Protein 4PQ1 (pdb70)

B-factor: mean 34.04, std 9.74, range [14.99, 85.53]

Structure (mmCIF, N/CA/C/O backbone):
data_4PQ1
#
_entry.id   4PQ1
#
_cell.length_a   78.103
_cell.length_b   36.162
_cell.length_c   62.522
_cell.angle_alpha   90.00
_cell.angle_beta   67.89
_cell.angle_gamma   90.00
#
_symmetry.space_group_name_H-M   'P 1 21 1'
#
loop_
_entity.id
_entity.type
_entity.pdbx_description
1 polymer 'Putative electron transport related protein'
2 water water
#
loop_
_atom_site.group_PDB
_atom_site.id
_atom_site.type_symbol
_atom_site.label_atom_id
_atom_site.label_alt_id
_atom_site.label_comp_id
_atom_site.label_asym_id
_atom_site.label_entity_id
_atom_site.label_seq_id
_atom_site.pdbx_PDB_ins_code
_atom_site.Cartn_x
_atom_site.Cartn_y
_atom_site.Cartn_z
_atom_site.occupancy
_atom_site.B_iso_or_equiv
_atom_site.auth_seq_id
_atom_site.auth_comp_id
_atom_site.auth_asym_id
_atom_site.auth_atom_id
_atom_site.pdbx_PDB_model_num
ATOM 1 N N . GLY A 1 1 ? 28.724 15.272 23.509 1.00 47.11 29 GLY A N 1
ATOM 2 C CA . GLY A 1 1 ? 28.324 14.034 22.864 1.00 47.61 29 GLY A CA 1
ATOM 3 C C . GLY A 1 1 ? 29.469 13.127 22.425 1.00 39.75 29 GLY A C 1
ATOM 4 O O . GLY A 1 1 ? 29.238 11.964 22.092 1.00 39.51 29 GLY A O 1
ATOM 5 N N . THR A 1 2 ? 30.697 13.643 22.404 1.00 46.79 30 THR A N 1
ATOM 6 C CA . THR A 1 2 ? 31.842 12.807 22.055 1.00 34.22 30 THR A CA 1
ATOM 7 C C . THR A 1 2 ? 32.381 12.084 23.291 1.00 35.02 30 THR A C 1
ATOM 8 O O . THR A 1 2 ? 32.155 12.502 24.426 1.00 34.55 30 THR A O 1
ATOM 12 N N . PHE A 1 3 ? 33.113 11.003 23.045 1.00 36.39 31 PHE A N 1
ATOM 13 C CA . PHE A 1 3 ? 33.789 10.233 24.090 1.00 32.53 31 PHE A CA 1
ATOM 14 C C . PHE A 1 3 ? 34.634 11.077 25.035 1.00 30.67 31 PHE A C 1
ATOM 15 O O . PHE A 1 3 ? 35.371 11.965 24.604 1.00 36.27 31 PHE A O 1
ATOM 23 N N . GLN A 1 4 ? 34.517 10.783 26.325 1.00 27.18 32 GLN A N 1
ATOM 24 C CA . GLN A 1 4 ? 35.358 11.385 27.347 1.00 25.63 32 GLN A CA 1
ATOM 25 C C . GLN A 1 4 ? 35.892 10.239 28.180 1.00 37.64 32 GLN A C 1
ATOM 26 O O . GLN A 1 4 ? 35.121 9.417 28.681 1.00 23.37 32 GLN A O 1
ATOM 32 N N . PHE A 1 5 ? 37.218 10.163 28.289 1.00 33.64 33 PHE A N 1
ATOM 33 C CA . PHE A 1 5 ? 37.859 9.120 29.069 1.00 34.44 33 PHE A CA 1
ATOM 34 C C . PHE A 1 5 ? 37.893 9.545 30.528 1.00 31.51 33 PHE A C 1
ATOM 35 O O . PHE A 1 5 ? 38.555 10.507 30.885 1.00 37.71 33 PHE A O 1
ATOM 43 N N . HIS A 1 6 ? 37.145 8.846 31.364 1.00 43.45 34 HIS A N 1
ATOM 44 C CA . HIS A 1 6 ? 37.084 9.194 32.774 1.00 46.34 34 HIS A CA 1
ATOM 45 C C . HIS A 1 6 ? 38.040 8.315 33.538 1.00 44.93 34 HIS A C 1
ATOM 46 O O . HIS A 1 6 ? 38.460 7.271 33.033 1.00 51.27 34 HIS A O 1
ATOM 53 N N . SER A 1 7 ? 38.366 8.750 34.753 1.00 51.00 35 SER A N 1
ATOM 54 C CA . SER A 1 7 ? 39.290 8.053 35.644 1.00 47.35 35 SER A CA 1
ATOM 55 C C . SER A 1 7 ? 39.189 6.537 35.544 1.00 43.27 35 SER A C 1
ATOM 56 O O . SER A 1 7 ? 38.118 5.965 35.729 1.00 55.69 35 SER A O 1
ATOM 59 N N . PRO A 1 8 ? 40.304 5.885 35.197 1.00 47.81 36 PRO A N 1
ATOM 60 C CA . PRO A 1 8 ? 40.386 4.422 35.231 1.00 37.63 36 PRO A CA 1
ATOM 61 C C . PRO A 1 8 ? 40.392 3.898 36.670 1.00 46.15 36 PRO A C 1
ATOM 62 O O . PRO A 1 8 ? 40.078 2.726 36.897 1.00 50.87 36 PRO A O 1
ATOM 66 N N . GLY A 1 9 ? 40.739 4.757 37.627 1.00 37.70 37 GLY A N 1
ATOM 67 C CA . GLY A 1 9 ? 40.691 4.394 39.036 1.00 42.12 37 GLY A CA 1
ATOM 68 C C . GLY A 1 9 ? 41.628 3.260 39.434 1.00 50.48 37 GLY A C 1
ATOM 69 O O . GLY A 1 9 ? 41.221 2.327 40.140 1.00 46.64 37 GLY A O 1
ATOM 70 N N . GLY A 1 10 ? 42.880 3.339 38.978 1.00 40.12 38 GLY A N 1
ATOM 71 C CA . GLY A 1 10 ? 43.896 2.344 39.295 1.00 44.54 38 GLY A CA 1
ATOM 72 C C . GLY A 1 10 ? 43.997 1.172 38.329 1.00 42.48 38 GLY A C 1
ATOM 73 O O . GLY A 1 10 ? 44.938 0.383 38.391 1.00 41.47 38 GLY A O 1
ATOM 74 N N . LYS A 1 11 ? 43.024 1.058 37.434 1.00 35.52 39 LYS A N 1
ATOM 75 C CA . LYS A 1 11 ? 42.929 -0.083 36.537 1.00 33.29 39 LYS A CA 1
ATOM 76 C C . LYS A 1 11 ? 43.699 0.181 35.262 1.00 25.44 39 LYS A C 1
ATOM 77 O O . LYS A 1 11 ? 43.860 1.331 34.872 1.00 26.66 39 LYS A O 1
ATOM 83 N N . THR A 1 12 ? 44.151 -0.890 34.609 1.00 23.09 40 THR A N 1
ATOM 84 C CA . THR A 1 12 ? 44.918 -0.798 33.362 1.00 21.29 40 THR A CA 1
ATOM 85 C C . THR A 1 12 ? 44.057 -1.051 32.124 1.00 26.11 40 THR A C 1
ATOM 86 O O . THR A 1 12 ? 44.534 -1.006 30.988 1.00 23.57 40 THR A O 1
ATOM 90 N N . GLU A 1 13 ? 42.779 -1.329 32.336 1.00 22.70 41 GLU A N 1
ATOM 91 C CA . GLU A 1 13 ? 41.877 -1.509 31.213 1.00 26.18 41 GLU A CA 1
ATOM 92 C C . GLU A 1 13 ? 40.462 -1.143 31.648 1.00 23.90 41 GLU A C 1
ATOM 93 O O . GLU A 1 13 ? 40.126 -1.245 32.826 1.00 21.13 41 GLU A O 1
ATOM 99 N N A ILE A 1 14 ? 39.662 -0.701 30.683 0.67 26.14 42 ILE A N 1
ATOM 100 N N B ILE A 1 14 ? 39.638 -0.713 30.701 0.33 25.97 42 ILE A N 1
ATOM 101 C CA A ILE A 1 14 ? 38.270 -0.284 30.900 0.67 24.90 42 ILE A CA 1
ATOM 102 C CA B ILE A 1 14 ? 38.248 -0.378 31.004 0.33 24.88 42 ILE A CA 1
ATOM 103 C C A ILE A 1 14 ? 37.403 -0.774 29.749 0.67 23.66 42 ILE A C 1
ATOM 104 C C B ILE A 1 14 ? 37.353 -0.652 29.798 0.33 23.82 42 ILE A C 1
ATOM 105 O O A ILE A 1 14 ? 37.805 -0.693 28.586 0.67 22.75 42 ILE A O 1
ATOM 106 O O B ILE A 1 14 ? 37.693 -0.322 28.661 0.33 23.18 42 ILE A O 1
ATOM 115 N N . PHE A 1 15 ? 36.207 -1.271 30.066 1.00 28.92 43 PHE A N 1
ATOM 116 C CA . PHE A 1 15 ? 35.290 -1.727 29.033 1.00 22.29 43 PHE A CA 1
ATOM 117 C C . PHE A 1 15 ? 33.991 -0.928 29.064 1.00 29.60 43 PHE A C 1
ATOM 118 O O . PHE A 1 15 ? 33.533 -0.537 30.128 1.00 31.75 43 PHE A O 1
ATOM 126 N N . TYR A 1 16 ? 33.410 -0.666 27.897 1.00 27.90 44 TYR A N 1
ATOM 127 C CA . TYR A 1 16 ? 32.168 0.108 27.835 1.00 33.11 44 TYR A CA 1
ATOM 128 C C . TYR A 1 16 ? 31.025 -0.662 27.185 1.00 25.60 44 TYR A C 1
ATOM 129 O O . TYR A 1 16 ? 31.105 -1.100 26.022 1.00 20.39 44 TYR A O 1
ATOM 138 N N . ASP A 1 17 ? 29.961 -0.827 27.961 1.00 38.51 45 ASP A N 1
ATOM 139 C CA . ASP A 1 17 ? 28.683 -1.315 27.450 1.00 30.30 45 ASP A CA 1
ATOM 140 C C . ASP A 1 17 ? 28.156 -0.365 26.397 1.00 27.20 45 ASP A C 1
ATOM 141 O O . ASP A 1 17 ? 28.411 0.840 26.460 1.00 29.79 45 ASP A O 1
ATOM 146 N N . GLU A 1 18 ? 27.445 -0.906 25.417 1.00 28.87 46 GLU A N 1
ATOM 147 C CA . GLU A 1 18 ? 26.859 -0.081 24.368 1.00 34.33 46 GLU A CA 1
ATOM 148 C C . GLU A 1 18 ? 26.138 1.139 24.949 1.00 29.37 46 GLU A C 1
ATOM 149 O O . GLU A 1 18 ? 26.258 2.249 24.429 1.00 29.11 46 GLU A O 1
ATOM 155 N N . GLY A 1 19 ? 25.413 0.926 26.045 1.00 39.04 47 GLY A N 1
ATOM 156 C CA . GLY A 1 19 ? 24.638 1.980 26.678 1.00 38.04 47 GLY A CA 1
ATOM 157 C C . GLY A 1 19 ? 25.432 3.222 27.043 1.00 40.27 47 GLY A C 1
ATOM 158 O O . GLY A 1 19 ? 24.917 4.338 26.968 1.00 40.01 47 GLY A O 1
ATOM 159 N N . GLU A 1 20 ? 26.697 3.043 27.420 1.00 39.59 48 GLU A N 1
ATOM 160 C CA . GLU A 1 20 ? 27.490 4.163 27.922 1.00 35.10 48 GLU A CA 1
ATOM 161 C C . GLU A 1 20 ? 28.487 4.694 26.910 1.00 34.54 48 GLU A C 1
ATOM 162 O O . GLU A 1 20 ? 29.348 5.505 27.250 1.00 38.58 48 GLU A O 1
ATOM 168 N N . ARG A 1 21 ? 28.366 4.258 25.664 1.00 31.68 49 ARG A N 1
ATOM 169 C CA . ARG A 1 21 ? 29.345 4.625 24.653 1.00 30.49 49 ARG A CA 1
ATOM 170 C C . ARG A 1 21 ? 29.026 5.930 23.953 1.00 36.80 49 ARG A C 1
ATOM 171 O O . ARG A 1 21 ? 27.858 6.262 23.722 1.00 30.45 49 ARG A O 1
ATOM 179 N N . ALA A 1 22 ? 30.081 6.655 23.596 1.00 24.73 50 ALA A N 1
ATOM 180 C CA . ALA A 1 22 ? 29.958 7.846 22.774 1.00 25.59 50 ALA A CA 1
ATOM 181 C C . ALA A 1 22 ? 31.048 7.800 21.713 1.00 34.67 50 ALA A C 1
ATOM 182 O O . ALA A 1 22 ? 32.121 7.248 21.949 1.00 29.51 50 ALA A O 1
ATOM 184 N N . PRO A 1 23 ? 30.775 8.373 20.535 1.00 34.72 51 PRO A N 1
ATOM 185 C CA . PRO A 1 23 ? 31.778 8.400 19.462 1.00 29.41 51 PRO A CA 1
ATOM 186 C C . PRO A 1 23 ? 33.012 9.258 19.799 1.00 33.84 51 PRO A C 1
ATOM 187 O O . PRO A 1 23 ? 32.897 10.227 20.557 1.00 33.97 51 PRO A O 1
ATOM 191 N N . VAL A 1 24 ? 34.177 8.893 19.260 1.00 29.40 52 VAL A N 1
ATOM 192 C CA . VAL A 1 24 ? 35.373 9.733 19.388 1.00 28.62 52 VAL A CA 1
ATOM 193 C C . VAL A 1 24 ? 35.285 10.893 18.404 1.00 31.31 52 VAL A C 1
ATOM 194 O O . VAL A 1 24 ? 34.562 10.813 17.414 1.00 30.99 52 VAL A O 1
ATOM 198 N N . SER A 1 25 ? 36.042 11.957 18.662 1.00 34.62 53 SER A N 1
ATOM 199 C CA . SER A 1 25 ? 36.107 13.085 17.740 1.00 34.46 53 SER A CA 1
ATOM 200 C C . SER A 1 25 ? 36.731 12.669 16.417 1.00 39.05 53 SER A C 1
ATOM 201 O O . SER A 1 25 ? 37.083 11.500 16.212 1.00 37.55 53 SER A O 1
ATOM 204 N N . GLU A 1 26 ? 36.872 13.639 15.521 1.00 41.04 54 GLU A N 1
ATOM 205 C CA . GLU A 1 26 ? 37.436 13.383 14.209 1.00 41.46 54 GLU A CA 1
ATOM 206 C C . GLU A 1 26 ? 38.929 13.127 14.327 1.00 49.41 54 GLU A C 1
ATOM 207 O O . GLU A 1 26 ? 39.668 13.939 14.892 1.00 49.70 54 GLU A O 1
ATOM 213 N N . ILE A 1 27 ? 39.364 11.984 13.812 1.00 40.56 55 ILE A N 1
ATOM 214 C CA . ILE A 1 27 ? 40.778 11.666 13.778 1.00 32.45 55 ILE A CA 1
ATOM 215 C C . ILE A 1 27 ? 41.232 11.611 12.328 1.00 34.11 55 ILE A C 1
ATOM 216 O O . ILE A 1 27 ? 40.756 10.784 11.547 1.00 28.41 55 ILE A O 1
ATOM 221 N N . ARG A 1 28 ? 42.145 12.515 11.984 1.00 40.96 56 ARG A N 1
ATOM 222 C CA . ARG A 1 28 ? 42.769 12.588 10.669 1.00 34.08 56 ARG A CA 1
ATOM 223 C C . ARG A 1 28 ? 44.186 13.103 10.887 1.00 42.31 56 ARG A C 1
ATOM 224 O O . ARG A 1 28 ? 44.438 13.765 11.898 1.00 36.88 56 ARG A O 1
ATOM 232 N N . GLY A 1 29 ? 45.109 12.794 9.974 1.00 36.05 57 GLY A N 1
ATOM 233 C CA . GLY A 1 29 ? 46.475 13.294 10.091 1.00 34.15 57 GLY A CA 1
ATOM 234 C C . GLY A 1 29 ? 47.480 12.835 9.042 1.00 29.83 57 GLY A C 1
ATOM 235 O O . GLY A 1 29 ? 47.170 12.033 8.155 1.00 31.12 57 GLY A O 1
ATOM 236 N N . GLU A 1 30 ? 48.697 13.361 9.140 1.00 36.84 58 GLU A N 1
ATOM 237 C CA . GLU A 1 30 ? 49.787 12.927 8.271 1.00 28.20 58 GLU A CA 1
ATOM 238 C C . GLU A 1 30 ? 50.053 11.443 8.522 1.00 29.31 58 GLU A C 1
ATOM 239 O O . GLU A 1 30 ? 50.165 11.007 9.669 1.00 30.73 58 GLU A O 1
ATOM 245 N N . GLY A 1 31 ? 50.148 10.659 7.458 1.00 27.18 59 GLY A N 1
ATOM 246 C CA . GLY A 1 31 ? 50.436 9.250 7.623 1.00 29.28 59 GLY A CA 1
ATOM 247 C C . GLY A 1 31 ? 51.917 9.003 7.826 1.00 30.66 59 GLY A C 1
ATOM 248 O O . GLY A 1 31 ? 52.742 9.876 7.573 1.00 26.15 59 GLY A O 1
ATOM 249 N N . LEU A 1 32 ? 52.255 7.810 8.292 1.00 33.94 60 LEU A N 1
ATOM 250 C CA . LEU A 1 32 ? 53.650 7.443 8.503 1.00 31.04 60 LEU A CA 1
ATOM 251 C C . LEU A 1 32 ? 54.221 6.852 7.229 1.00 30.86 60 LEU A C 1
ATOM 252 O O . LEU A 1 32 ? 55.402 7.013 6.928 1.00 31.14 60 LEU A O 1
ATOM 257 N N . THR A 1 33 ? 53.368 6.170 6.477 1.00 30.43 61 THR A N 1
ATOM 258 C CA . THR A 1 33 ? 53.768 5.581 5.203 1.00 35.25 61 THR A CA 1
ATOM 259 C C . THR A 1 33 ? 52.799 5.966 4.092 1.00 34.10 61 THR A C 1
ATOM 260 O O . THR A 1 33 ? 52.715 5.291 3.071 1.00 37.18 61 THR A O 1
ATOM 264 N N A SER A 1 34 ? 52.068 7.057 4.307 0.53 35.80 62 SER A N 1
ATOM 265 N N B SER A 1 34 ? 52.080 7.065 4.304 0.47 35.78 62 SER A N 1
ATOM 266 C CA A SER A 1 34 ? 51.128 7.582 3.323 0.53 30.98 62 SER A CA 1
ATOM 267 C CA B SER A 1 34 ? 51.120 7.581 3.337 0.47 30.96 62 SER A CA 1
ATOM 268 C C A SER A 1 34 ? 50.911 9.072 3.550 0.53 31.51 62 SER A C 1
ATOM 269 C C B SER A 1 34 ? 50.915 9.076 3.550 0.47 31.53 62 SER A C 1
ATOM 270 O O A SER A 1 34 ? 51.241 9.598 4.609 0.53 32.77 62 SER A O 1
ATOM 271 O O B SER A 1 34 ? 51.259 9.607 4.603 0.47 32.77 62 SER A O 1
ATOM 276 N N . ASP A 1 35 ? 50.353 9.751 2.554 1.00 32.66 63 ASP A N 1
ATOM 277 C CA . ASP A 1 35 ? 50.067 11.178 2.671 1.00 33.43 63 ASP A CA 1
ATOM 278 C C . ASP A 1 35 ? 49.173 11.486 3.876 1.00 37.96 63 ASP A C 1
ATOM 279 O O . ASP A 1 35 ? 49.594 12.170 4.812 1.00 34.18 63 ASP A O 1
ATOM 284 N N . SER A 1 36 ? 47.944 10.971 3.859 1.00 34.73 64 SER A N 1
ATOM 285 C CA . SER A 1 36 ? 47.038 11.169 4.973 1.00 32.20 64 SER A CA 1
ATOM 286 C C . SER A 1 36 ? 46.519 9.841 5.497 1.00 37.52 64 SER A C 1
ATOM 287 O O . SER A 1 36 ? 46.595 8.820 4.807 1.00 39.90 64 SER A O 1
ATOM 290 N N . VAL A 1 37 ? 46.014 9.871 6.730 1.00 35.30 65 VAL A N 1
ATOM 291 C CA . VAL A 1 37 ? 45.326 8.743 7.359 1.00 32.85 65 VAL A CA 1
ATOM 292 C C . VAL A 1 37 ? 44.116 9.296 8.104 1.00 36.83 65 VAL A C 1
ATOM 293 O O . VAL A 1 37 ? 44.234 10.303 8.801 1.00 37.38 65 VAL A O 1
ATOM 297 N N . SER A 1 38 ? 42.959 8.655 7.959 1.00 42.36 66 SER A N 1
ATOM 298 C CA . SER A 1 38 ? 41.711 9.201 8.508 1.00 37.70 66 SER A CA 1
ATOM 299 C C . SER A 1 38 ? 40.720 8.140 8.952 1.00 34.57 66 SER A C 1
ATOM 300 O O . SER A 1 38 ? 40.395 7.247 8.169 1.00 38.13 66 SER A O 1
ATOM 303 N N . LEU A 1 39 ? 40.215 8.236 10.183 1.00 29.65 67 LEU A N 1
ATOM 304 C CA . LEU A 1 39 ? 39.219 7.264 10.647 1.00 31.29 67 LEU A CA 1
ATOM 305 C C . LEU A 1 39 ? 37.973 7.283 9.760 1.00 32.77 67 LEU A C 1
ATOM 306 O O . LEU A 1 39 ? 37.293 6.270 9.607 1.00 35.56 67 LEU A O 1
ATOM 311 N N . ALA A 1 40 ? 37.694 8.433 9.156 1.00 27.59 68 ALA A N 1
ATOM 312 C CA . ALA A 1 40 ? 36.517 8.583 8.310 1.00 41.31 68 ALA A CA 1
ATOM 313 C C . ALA A 1 40 ? 36.569 7.643 7.105 1.00 41.15 68 ALA A C 1
ATOM 314 O O . ALA A 1 40 ? 35.542 7.362 6.482 1.00 34.36 68 ALA A O 1
ATOM 316 N N . ASP A 1 41 ? 37.763 7.149 6.786 1.00 36.40 69 ASP A N 1
ATOM 317 C CA . ASP A 1 41 ? 37.912 6.176 5.706 1.00 33.06 69 ASP A CA 1
ATOM 318 C C . ASP A 1 41 ? 37.464 4.783 6.132 1.00 30.69 69 ASP A C 1
ATOM 319 O O . ASP A 1 41 ? 37.392 3.872 5.308 1.00 33.01 69 ASP A O 1
ATOM 324 N N . TYR A 1 42 ? 37.157 4.615 7.416 1.00 25.79 70 TYR A N 1
ATOM 325 C CA . TYR A 1 42 ? 36.688 3.321 7.915 1.00 30.60 70 TYR A CA 1
ATOM 326 C C . TYR A 1 42 ? 35.323 3.429 8.609 1.00 26.74 70 TYR A C 1
ATOM 327 O O . TYR A 1 42 ? 35.034 2.698 9.559 1.00 21.87 70 TYR A O 1
ATOM 336 N N . LYS A 1 43 ? 34.501 4.357 8.133 1.00 31.91 71 LYS A N 1
ATOM 337 C CA . LYS A 1 43 ? 33.135 4.515 8.647 1.00 34.61 71 LYS A CA 1
ATOM 338 C C . LYS A 1 43 ? 32.403 3.186 8.613 1.00 33.28 71 LYS A C 1
ATOM 339 O O . LYS A 1 43 ? 32.522 2.441 7.643 1.00 37.29 71 LYS A O 1
ATOM 345 N N . ASP A 1 44 ? 31.677 2.889 9.690 1.00 41.55 72 ASP A N 1
ATOM 346 C CA . ASP A 1 44 ? 30.887 1.663 9.833 1.00 34.54 72 ASP A CA 1
ATOM 347 C C . ASP A 1 44 ? 31.761 0.413 9.887 1.00 36.83 72 ASP A C 1
ATOM 348 O O . ASP A 1 44 ? 31.270 -0.715 9.792 1.00 33.63 72 ASP A O 1
ATOM 353 N N . LYS A 1 45 ? 33.059 0.620 10.067 1.00 30.78 73 LYS A N 1
ATOM 354 C CA . LYS A 1 45 ? 33.992 -0.490 10.242 1.00 32.14 73 LYS A CA 1
ATOM 355 C C . LYS A 1 45 ? 34.625 -0.452 11.638 1.00 26.27 73 LYS A C 1
ATOM 356 O O . LYS A 1 45 ? 34.779 0.618 12.240 1.00 25.15 73 LYS A O 1
ATOM 362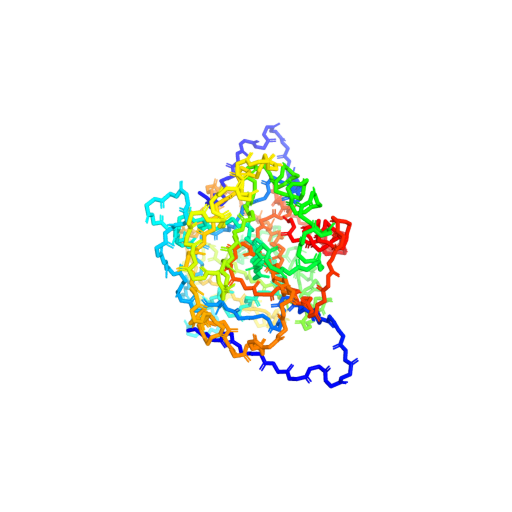 N N . ILE A 1 46 ? 34.969 -1.622 12.158 1.00 20.58 74 ILE A N 1
ATOM 363 C CA . ILE A 1 46 ? 35.664 -1.707 13.433 1.00 30.55 74 ILE A CA 1
ATOM 364 C C . ILE A 1 46 ? 37.074 -1.108 13.295 1.00 36.75 74 ILE A C 1
ATOM 365 O O . ILE A 1 46 ? 37.732 -1.280 12.266 1.00 28.82 74 ILE A O 1
ATOM 370 N N . VAL A 1 47 ? 37.515 -0.373 14.311 1.00 27.55 75 VAL A N 1
ATOM 371 C CA . VAL A 1 47 ? 38.806 0.281 14.255 1.00 27.29 75 VAL A CA 1
ATOM 372 C C . VAL A 1 47 ? 39.563 0.118 15.570 1.00 33.39 75 VAL A C 1
ATOM 373 O O . VAL A 1 47 ? 39.072 0.511 16.644 1.00 24.86 75 VAL A O 1
ATOM 377 N N . VAL A 1 48 ? 40.757 -0.472 15.483 1.00 25.32 76 VAL A N 1
ATOM 378 C CA . VAL A 1 48 ? 41.607 -0.613 16.656 1.00 28.35 76 VAL A CA 1
ATOM 379 C C . VAL A 1 48 ? 42.736 0.409 16.609 1.00 31.21 76 VAL A C 1
ATOM 380 O O . VAL A 1 48 ? 43.643 0.305 15.775 1.00 31.11 76 VAL A O 1
ATOM 384 N N . LEU A 1 49 ? 42.661 1.400 17.499 1.00 31.16 77 LEU A N 1
ATOM 385 C CA . LEU A 1 49 ? 43.689 2.449 17.623 1.00 27.73 77 LEU A CA 1
ATOM 386 C C . LEU A 1 49 ? 44.779 2.038 18.589 1.00 24.46 77 LEU A C 1
ATOM 387 O O . LEU A 1 49 ? 44.499 1.561 19.698 1.00 20.20 77 LEU A O 1
ATOM 392 N N . ASN A 1 50 ? 46.021 2.264 18.185 1.00 24.61 78 ASN A N 1
ATOM 393 C CA . ASN A 1 50 ? 47.168 1.900 18.996 1.00 21.66 78 ASN A CA 1
ATOM 394 C C . ASN A 1 50 ? 48.230 2.978 18.933 1.00 19.99 78 ASN A C 1
ATOM 395 O O . ASN A 1 50 ? 48.740 3.305 17.855 1.00 17.52 78 ASN A O 1
ATOM 400 N N . ALA A 1 51 ? 48.518 3.565 20.091 1.00 19.79 79 ALA A N 1
ATOM 401 C CA . ALA A 1 51 ? 49.593 4.544 20.217 1.00 23.86 79 ALA A CA 1
ATOM 402 C C . ALA A 1 51 ? 50.902 3.814 20.483 1.00 23.35 79 ALA A C 1
ATOM 403 O O . ALA A 1 51 ? 50.990 2.984 21.397 1.00 23.35 79 ALA A O 1
ATOM 405 N N . TRP A 1 52 ? 51.915 4.120 19.680 1.00 22.67 80 TRP A N 1
ATOM 406 C CA . TRP A 1 52 ? 53.154 3.362 19.700 1.00 19.05 80 TRP A CA 1
ATOM 407 C C . TRP A 1 52 ? 54.322 4.239 19.274 1.00 20.63 80 TRP A C 1
ATOM 408 O O . TRP A 1 52 ? 54.123 5.346 18.776 1.00 19.86 80 TRP A O 1
ATOM 419 N N . GLY A 1 53 ? 55.538 3.735 19.475 1.00 22.00 81 GLY A N 1
ATOM 420 C CA . GLY A 1 53 ? 56.747 4.374 18.973 1.00 19.98 81 GLY A CA 1
ATOM 421 C C . GLY A 1 53 ? 57.781 3.270 18.909 1.00 23.08 81 GLY A C 1
ATOM 422 O O . GLY A 1 53 ? 57.747 2.365 19.742 1.00 23.37 81 GLY A O 1
ATOM 423 N N . GLN A 1 54 ? 58.681 3.311 17.930 1.00 29.67 82 GLN A N 1
ATOM 424 C CA . GLN A 1 54 ? 59.714 2.274 17.819 1.00 27.40 82 GLN A CA 1
ATOM 425 C C . GLN A 1 54 ? 60.682 2.294 19.002 1.00 23.88 82 GLN A C 1
ATOM 426 O O . GLN A 1 54 ? 61.366 1.308 19.255 1.00 34.28 82 GLN A O 1
ATOM 432 N N . TRP A 1 55 ? 60.725 3.413 19.721 1.00 19.79 83 TRP A N 1
ATOM 433 C CA . TRP A 1 55 ? 61.616 3.606 20.869 1.00 26.23 83 TRP A CA 1
ATOM 434 C C . TRP A 1 55 ? 61.102 2.880 22.107 1.00 25.87 83 TRP A C 1
ATOM 435 O O . TRP A 1 55 ? 61.730 2.882 23.168 1.00 27.53 83 TRP A O 1
ATOM 446 N N . CYS A 1 56 ? 59.944 2.256 21.945 1.00 26.30 84 CYS A N 1
ATOM 447 C CA . CYS A 1 56 ? 59.128 1.773 23.041 1.00 23.32 84 CYS A CA 1
ATOM 448 C C . CYS A 1 56 ? 59.136 0.251 23.095 1.00 23.12 84 CYS A C 1
ATOM 449 O O . CYS A 1 56 ? 58.602 -0.408 22.206 1.00 31.70 84 CYS A O 1
ATOM 452 N N . ALA A 1 57 ? 59.760 -0.311 24.126 1.00 25.21 85 ALA A N 1
ATOM 453 C CA . ALA A 1 57 ? 59.997 -1.750 24.163 1.00 28.79 85 ALA A CA 1
ATOM 454 C C . ALA A 1 57 ? 58.685 -2.557 24.209 1.00 26.04 85 ALA A C 1
ATOM 455 O O . ALA A 1 57 ? 58.537 -3.511 23.442 1.00 32.32 85 ALA A O 1
ATOM 457 N N . PRO A 1 58 ? 57.732 -2.190 25.085 1.00 28.08 86 PRO A N 1
ATOM 458 C CA . PRO A 1 58 ? 56.442 -2.896 24.993 1.00 20.60 86 PRO A CA 1
ATOM 459 C C . PRO A 1 58 ? 55.792 -2.811 23.616 1.00 23.93 86 PRO A C 1
ATOM 460 O O . PRO A 1 58 ? 55.213 -3.796 23.160 1.00 31.05 86 PRO A O 1
ATOM 464 N N . CYS A 1 59 ? 55.886 -1.669 22.949 1.00 21.89 87 CYS A N 1
ATOM 465 C CA . CYS A 1 59 ? 55.298 -1.549 21.622 1.00 24.67 87 CYS A CA 1
ATOM 466 C C . CYS A 1 59 ? 55.907 -2.566 20.658 1.00 24.05 87 CYS A C 1
ATOM 467 O O . CYS A 1 59 ? 55.170 -3.254 19.957 1.00 24.05 87 CYS A O 1
ATOM 470 N N . ARG A 1 60 ? 57.240 -2.669 20.642 1.00 25.88 88 ARG A N 1
ATOM 471 C CA . ARG A 1 60 ? 57.959 -3.664 19.824 1.00 23.81 88 ARG A CA 1
ATOM 472 C C . ARG A 1 60 ? 57.512 -5.093 20.146 1.00 25.13 88 ARG A C 1
ATOM 473 O O . ARG A 1 60 ? 57.276 -5.917 19.254 1.00 24.38 88 ARG A O 1
ATOM 481 N N . SER A 1 61 ? 57.408 -5.367 21.441 1.00 21.55 89 SER A N 1
ATOM 482 C CA . SER A 1 61 ? 56.929 -6.636 21.967 1.00 22.87 89 SER A CA 1
ATOM 483 C C . SER A 1 61 ? 55.514 -7.021 21.492 1.00 27.46 89 SER A C 1
ATOM 484 O O . SER A 1 61 ? 55.275 -8.168 21.117 1.00 29.25 89 SER A O 1
ATOM 487 N N . GLU A 1 62 ? 54.581 -6.066 21.497 1.00 23.88 90 GLU A N 1
ATOM 488 C CA . GLU A 1 62 ? 53.190 -6.365 21.157 1.00 25.15 90 GLU A CA 1
ATOM 489 C C . GLU A 1 62 ? 52.905 -6.145 19.666 1.00 26.23 90 GLU A C 1
ATOM 490 O O . GLU A 1 62 ? 51.764 -6.246 19.221 1.00 23.96 90 GLU A O 1
ATOM 496 N N . SER A 1 63 ? 53.947 -5.861 18.892 1.00 25.22 91 SER A N 1
ATOM 497 C CA . SER A 1 63 ? 53.765 -5.433 17.502 1.00 25.67 91 SER A CA 1
ATOM 498 C C . SER A 1 63 ? 53.209 -6.543 16.616 1.00 30.16 91 SER A C 1
ATOM 499 O O . SER A 1 63 ? 52.311 -6.307 15.806 1.00 26.70 91 SER A O 1
ATOM 502 N N . ASP A 1 64 ? 53.744 -7.752 16.771 1.00 23.92 92 ASP A N 1
ATOM 503 C CA . ASP A 1 64 ? 53.284 -8.882 15.979 1.00 28.91 92 ASP A CA 1
ATOM 504 C C . ASP A 1 64 ? 51.806 -9.169 16.214 1.00 32.91 92 ASP A C 1
ATOM 505 O O . ASP A 1 64 ? 51.077 -9.557 15.294 1.00 30.52 92 ASP A O 1
ATOM 510 N N . ASP A 1 65 ? 51.373 -8.994 17.459 1.00 29.86 93 ASP A N 1
ATOM 511 C CA . ASP A 1 65 ? 50.003 -9.302 17.831 1.00 27.86 93 ASP A CA 1
ATOM 512 C C . ASP A 1 65 ? 49.035 -8.316 17.189 1.00 32.47 93 ASP A C 1
ATOM 513 O O . ASP A 1 65 ? 47.964 -8.699 16.712 1.00 32.82 93 ASP A O 1
ATOM 518 N N . LEU A 1 66 ? 49.414 -7.046 17.158 1.00 34.18 94 LEU A N 1
ATOM 519 C CA . LEU A 1 66 ? 48.571 -6.049 16.521 1.00 27.57 94 LEU A CA 1
ATOM 520 C C . LEU A 1 66 ? 48.471 -6.356 15.029 1.00 28.66 94 LEU A C 1
ATOM 521 O O . LEU A 1 66 ? 47.431 -6.156 14.425 1.00 27.13 94 LEU A O 1
ATOM 526 N N . GLN A 1 67 ? 49.548 -6.869 14.444 1.00 24.84 95 GLN A N 1
ATOM 527 C CA . GLN A 1 67 ? 49.512 -7.292 13.047 1.00 28.60 95 GLN A CA 1
ATOM 528 C C . GLN A 1 67 ? 48.509 -8.423 12.893 1.00 28.04 95 GLN A C 1
ATOM 529 O O . GLN A 1 67 ? 47.769 -8.495 11.915 1.00 32.52 95 GLN A O 1
ATOM 535 N N . GLU A 1 68 ? 48.484 -9.303 13.881 1.00 26.72 96 GLU A N 1
ATOM 536 C CA . GLU A 1 68 ? 47.611 -10.460 13.859 1.00 27.63 96 GLU A CA 1
ATOM 537 C C . GLU A 1 68 ? 46.143 -10.025 13.852 1.00 32.50 96 GLU A C 1
ATOM 538 O O . GLU A 1 68 ? 45.358 -10.437 12.993 1.00 31.83 96 GLU A O 1
ATOM 544 N N . VAL A 1 69 ? 45.801 -9.171 14.812 1.00 34.69 97 VAL A N 1
ATOM 545 C CA . VAL A 1 69 ? 44.476 -8.564 14.931 1.00 24.55 97 VAL A CA 1
ATOM 546 C C . VAL A 1 69 ? 44.064 -7.862 13.649 1.00 25.80 97 VAL A C 1
ATOM 547 O O . VAL A 1 69 ? 42.937 -8.016 13.194 1.00 30.34 97 VAL A O 1
ATOM 551 N N . HIS A 1 70 ? 44.979 -7.099 13.061 1.00 26.11 98 HIS A N 1
ATOM 552 C CA . HIS A 1 70 ? 44.686 -6.397 11.812 1.00 29.17 98 HIS A CA 1
ATOM 553 C C . HIS A 1 70 ? 44.226 -7.363 10.740 1.00 33.64 98 HIS A C 1
ATOM 554 O O . HIS A 1 70 ? 43.240 -7.122 10.040 1.00 35.79 98 HIS A O 1
ATOM 561 N N . GLU A 1 71 ? 44.954 -8.466 10.630 1.00 31.73 99 GLU A N 1
ATOM 562 C CA . GLU A 1 71 ? 44.613 -9.521 9.697 1.00 33.38 99 GLU A CA 1
ATOM 563 C C . GLU A 1 71 ? 43.301 -10.211 10.070 1.00 32.42 99 GLU A C 1
ATOM 564 O O . GLU A 1 71 ? 42.525 -10.560 9.195 1.00 33.96 99 GLU A O 1
ATOM 570 N N . TYR A 1 72 ? 43.071 -10.415 11.364 1.00 30.02 100 TYR A N 1
ATOM 571 C CA . TYR A 1 72 ? 41.870 -11.094 11.837 1.00 32.07 100 TYR A CA 1
ATOM 572 C C . TYR A 1 72 ? 40.625 -10.274 11.494 1.00 37.39 100 TYR A C 1
ATOM 573 O O . TYR A 1 72 ? 39.574 -10.832 11.182 1.00 34.45 100 TYR A O 1
ATOM 582 N N . LEU A 1 73 ? 40.755 -8.950 11.537 1.00 35.78 101 LEU A N 1
ATOM 583 C CA . LEU A 1 73 ? 39.629 -8.071 11.234 1.00 36.66 101 LEU A CA 1
ATOM 584 C C . LEU A 1 73 ? 39.293 -8.116 9.750 1.00 38.32 101 LEU A C 1
ATOM 585 O O . LEU A 1 73 ? 38.122 -8.134 9.372 1.00 42.33 101 LEU A O 1
ATOM 590 N N . GLY A 1 74 ? 40.325 -8.138 8.917 1.00 38.43 102 GLY A N 1
ATOM 591 C CA . GLY A 1 74 ? 40.158 -8.262 7.481 1.00 38.48 102 GLY A CA 1
ATOM 592 C C . GLY A 1 74 ? 39.289 -7.176 6.888 1.00 42.75 102 GLY A C 1
ATOM 593 O O . GLY A 1 74 ? 39.586 -5.989 7.031 1.00 43.61 102 GLY A O 1
ATOM 594 N N . ASP A 1 75 ? 38.209 -7.595 6.228 1.00 50.08 103 ASP A N 1
ATOM 595 C CA . ASP A 1 75 ? 37.245 -6.682 5.607 1.00 50.10 103 ASP A CA 1
ATOM 596 C C . ASP A 1 75 ? 36.519 -5.818 6.626 1.00 48.34 103 ASP A C 1
ATOM 597 O O . ASP A 1 75 ? 36.245 -4.640 6.392 1.00 51.74 103 ASP A O 1
ATOM 602 N N . LYS A 1 76 ? 36.211 -6.436 7.758 1.00 50.84 104 LYS A N 1
ATOM 603 C CA . LYS A 1 76 ? 35.347 -5.867 8.779 1.00 36.54 104 LYS A CA 1
ATOM 604 C C . LYS A 1 76 ? 35.949 -4.668 9.496 1.00 40.33 104 LYS A C 1
ATOM 605 O O . LYS A 1 76 ? 35.248 -3.958 10.219 1.00 40.46 104 LYS A O 1
ATOM 611 N N . GLY A 1 77 ? 37.249 -4.443 9.305 1.00 41.01 105 GLY A N 1
ATOM 612 C CA . GLY A 1 77 ? 37.910 -3.320 9.944 1.00 31.06 105 GLY A CA 1
ATOM 613 C C . GLY A 1 77 ? 39.407 -3.231 9.730 1.00 36.77 105 GLY A C 1
ATOM 614 O O . GLY A 1 77 ? 39.938 -3.736 8.742 1.00 37.25 105 GLY A O 1
ATOM 615 N N . THR A 1 78 ? 40.086 -2.589 10.677 1.00 35.77 106 THR A N 1
ATOM 616 C CA . THR A 1 78 ? 41.488 -2.230 10.513 1.00 32.31 106 THR A CA 1
ATOM 617 C C . THR A 1 78 ? 42.113 -1.824 11.842 1.00 32.24 106 THR A C 1
ATOM 618 O O . THR A 1 78 ? 41.423 -1.349 12.748 1.00 31.82 106 THR A O 1
ATOM 622 N N . VAL A 1 79 ? 43.424 -2.014 11.958 1.00 26.94 107 VAL A N 1
ATOM 623 C CA . VAL A 1 79 ? 44.187 -1.357 13.010 1.00 27.13 107 VAL A CA 1
ATOM 624 C C . VAL A 1 79 ? 44.659 -0.021 12.445 1.00 23.82 107 VAL A C 1
ATOM 625 O O . VAL A 1 79 ? 44.944 0.084 11.253 1.00 23.71 107 VAL A O 1
ATOM 629 N N . VAL A 1 80 ? 44.686 1.008 13.281 1.00 27.55 108 VAL A N 1
ATOM 630 C CA . VAL A 1 80 ? 45.314 2.281 12.920 1.00 25.25 108 VAL A CA 1
ATOM 631 C C . VAL A 1 80 ? 46.285 2.712 14.001 1.00 22.30 108 VAL A C 1
ATOM 632 O O . VAL A 1 80 ? 45.896 2.927 15.142 1.00 25.49 108 VAL A O 1
ATOM 636 N N . GLY A 1 81 ? 47.561 2.822 13.653 1.00 29.57 109 GLY A N 1
ATOM 637 C CA . GLY A 1 81 ? 48.555 3.173 14.641 1.00 18.60 109 GLY A CA 1
ATOM 638 C C . GLY A 1 81 ? 48.601 4.665 14.829 1.00 16.54 109 GLY A C 1
ATOM 639 O O . GLY A 1 81 ? 48.310 5.443 13.913 1.00 18.44 109 GLY A O 1
ATOM 640 N N . ILE A 1 82 ? 48.961 5.075 16.033 1.00 15.21 110 ILE A N 1
ATOM 641 C CA . ILE A 1 82 ? 49.228 6.481 16.288 1.00 16.68 110 ILE A CA 1
ATOM 642 C C . ILE A 1 82 ? 50.670 6.571 16.792 1.00 19.87 110 ILE A C 1
ATOM 643 O O . ILE A 1 82 ? 50.955 6.334 17.964 1.00 21.43 110 ILE A O 1
ATOM 648 N N . ASN A 1 83 ? 51.578 6.899 15.886 1.00 20.70 111 ASN A N 1
ATOM 649 C CA . ASN A 1 83 ? 53.008 6.929 16.183 1.00 18.74 111 ASN A CA 1
ATOM 650 C C . ASN A 1 83 ? 53.346 8.201 16.948 1.00 20.96 111 ASN A C 1
ATOM 651 O O . ASN A 1 83 ? 53.216 9.311 16.411 1.00 20.46 111 ASN A O 1
ATOM 656 N N . VAL A 1 84 ? 53.710 8.058 18.225 1.00 15.72 112 VAL A N 1
ATOM 657 C CA . VAL A 1 84 ? 53.998 9.237 19.039 1.00 21.54 112 VAL A CA 1
ATOM 658 C C . VAL A 1 84 ? 55.486 9.269 19.456 1.00 21.84 112 VAL A C 1
ATOM 659 O O . VAL A 1 84 ? 56.133 8.229 19.536 1.00 17.72 112 VAL A O 1
ATOM 663 N N . ARG A 1 85 ? 56.014 10.471 19.680 1.00 24.94 113 ARG A N 1
ATOM 664 C CA . ARG A 1 85 ? 57.352 10.655 20.258 1.00 26.07 113 ARG A CA 1
ATOM 665 C C . ARG A 1 85 ? 58.459 10.056 19.399 1.00 21.99 113 ARG A C 1
ATOM 666 O O . ARG A 1 85 ? 59.580 9.851 19.857 1.00 28.69 113 ARG A O 1
ATOM 674 N N . ASP A 1 86 ? 58.131 9.782 18.146 1.00 24.88 114 ASP A N 1
ATOM 675 C CA . ASP A 1 86 ? 59.131 9.454 17.153 1.00 24.58 114 ASP A CA 1
ATOM 676 C C . ASP A 1 86 ? 59.381 10.706 16.327 1.00 25.07 114 ASP A C 1
ATOM 677 O O . ASP A 1 86 ? 58.732 10.938 15.303 1.00 29.36 114 ASP A O 1
ATOM 682 N N . TYR A 1 87 ? 60.310 11.526 16.807 1.00 23.90 115 TYR A N 1
ATOM 683 C CA . TYR A 1 87 ? 60.587 12.824 16.202 1.00 27.75 115 TYR A CA 1
ATOM 684 C C . TYR A 1 87 ? 61.395 12.685 14.930 1.00 28.44 115 TYR A C 1
ATOM 685 O O . TYR A 1 87 ? 61.447 13.600 14.110 1.00 27.30 115 TYR A O 1
ATOM 694 N N . SER A 1 88 ? 62.016 11.531 14.756 1.00 23.77 116 SER A N 1
ATOM 695 C CA . SER A 1 88 ? 62.639 11.237 13.483 1.00 32.39 116 SER A CA 1
ATOM 696 C C . SER A 1 88 ? 61.748 10.232 12.795 1.00 29.01 116 SER A C 1
ATOM 697 O O . SER A 1 88 ? 61.660 9.069 13.208 1.00 22.55 116 SER A O 1
ATOM 700 N N . LYS A 1 89 ? 61.074 10.696 11.749 1.00 28.67 117 LYS A N 1
ATOM 701 C CA . LYS A 1 89 ? 60.090 9.879 11.056 1.00 30.48 117 LYS A CA 1
ATOM 702 C C . LYS A 1 89 ? 60.725 8.648 10.407 1.00 29.02 117 LYS A C 1
ATOM 703 O O . LYS A 1 89 ? 60.111 7.575 10.371 1.00 23.00 117 LYS A O 1
ATOM 709 N N . ASN A 1 90 ? 61.962 8.781 9.925 1.00 31.18 118 ASN A N 1
ATOM 710 C CA . ASN A 1 90 ? 62.516 7.726 9.077 1.00 27.61 118 ASN A CA 1
ATOM 711 C C . ASN A 1 90 ? 62.754 6.421 9.812 1.00 20.11 118 ASN A C 1
ATOM 712 O O . ASN A 1 90 ? 62.709 5.354 9.212 1.00 24.14 118 ASN A O 1
ATOM 717 N N . ILE A 1 91 ? 62.955 6.490 11.116 1.00 17.77 119 ILE A N 1
ATOM 718 C CA . ILE A 1 91 ? 63.208 5.271 11.866 1.00 22.10 119 ILE A CA 1
ATOM 719 C C . ILE A 1 91 ? 61.876 4.588 12.212 1.00 24.73 119 ILE A C 1
ATOM 720 O O . ILE A 1 91 ? 61.789 3.354 12.266 1.00 27.05 119 ILE A O 1
ATOM 725 N N . ALA A 1 92 ? 60.819 5.382 12.386 1.00 26.93 120 ALA A N 1
ATOM 726 C CA . ALA A 1 92 ? 59.489 4.823 12.583 1.00 19.50 120 ALA A CA 1
ATOM 727 C C . ALA A 1 92 ? 59.048 4.094 11.316 1.00 19.91 120 ALA A C 1
ATOM 728 O O . ALA A 1 92 ? 58.548 2.976 11.383 1.00 23.07 120 ALA A O 1
ATOM 730 N N . GLN A 1 93 ? 59.247 4.715 10.158 1.00 17.35 121 GLN A N 1
ATOM 731 C CA . GLN A 1 93 ? 58.945 4.051 8.892 1.00 21.97 121 GLN A CA 1
ATOM 732 C C . GLN A 1 93 ? 59.764 2.778 8.691 1.00 29.56 121 GLN A C 1
ATOM 733 O O . GLN A 1 93 ? 59.250 1.774 8.186 1.00 35.02 121 GLN A O 1
ATOM 739 N N . ASP A 1 94 ? 61.037 2.826 9.080 1.00 30.15 122 ASP A N 1
ATOM 740 C CA . ASP A 1 94 ? 61.917 1.667 8.973 1.00 27.46 122 ASP A CA 1
ATOM 741 C C . ASP A 1 94 ? 61.382 0.513 9.806 1.00 25.11 122 ASP A C 1
ATOM 742 O O . ASP A 1 94 ? 61.405 -0.637 9.379 1.00 22.29 122 ASP A O 1
ATOM 747 N N . PHE A 1 95 ? 60.916 0.829 11.010 1.00 30.26 123 PHE A N 1
ATOM 748 C CA . PHE A 1 95 ? 60.306 -0.173 11.884 1.00 28.71 123 PHE A CA 1
ATOM 749 C C . PHE A 1 95 ? 59.110 -0.861 11.237 1.00 30.14 123 PHE A C 1
ATOM 750 O O . PHE A 1 95 ? 58.881 -2.049 11.453 1.00 33.56 123 PHE A O 1
ATOM 758 N N . VAL A 1 96 ? 58.341 -0.122 10.447 1.00 33.42 124 VAL A N 1
ATOM 759 C CA . VAL A 1 96 ? 57.102 -0.671 9.891 1.00 37.47 124 VAL A CA 1
ATOM 760 C C . VAL A 1 96 ? 57.403 -1.643 8.747 1.00 36.75 124 VAL A C 1
ATOM 761 O O . VAL A 1 96 ? 56.769 -2.696 8.622 1.00 30.33 124 VAL A O 1
ATOM 765 N N . LYS A 1 97 ? 58.386 -1.305 7.923 1.00 35.19 125 LYS A N 1
ATOM 766 C CA . LYS A 1 97 ? 58.777 -2.214 6.852 1.00 36.11 125 LYS A CA 1
ATOM 767 C C . LYS A 1 97 ? 59.516 -3.418 7.400 1.00 30.19 125 LYS A C 1
ATOM 768 O O . LYS A 1 97 ? 59.391 -4.515 6.874 1.00 33.79 125 LYS A O 1
ATOM 774 N N . ASP A 1 98 ? 60.308 -3.203 8.444 1.00 31.37 126 ASP A N 1
ATOM 775 C CA . ASP A 1 98 ? 61.205 -4.235 8.943 1.00 31.50 126 ASP A CA 1
ATOM 776 C C . ASP A 1 98 ? 60.430 -5.363 9.583 1.00 36.92 126 ASP A C 1
ATOM 777 O O . ASP A 1 98 ? 60.882 -6.511 9.607 1.00 33.26 126 ASP A O 1
ATOM 782 N N . ASN A 1 99 ? 59.259 -5.027 10.112 1.00 37.89 127 ASN A N 1
ATOM 783 C CA . ASN A 1 99 ? 58.483 -5.993 10.871 1.00 32.20 127 ASN A CA 1
ATOM 784 C C . ASN A 1 99 ? 57.230 -6.396 10.151 1.00 27.82 127 ASN A C 1
ATOM 785 O O . ASN A 1 99 ? 56.377 -7.061 10.726 1.00 37.00 127 ASN A O 1
ATOM 790 N N . GLY A 1 100 ? 57.137 -6.017 8.878 1.00 22.82 128 GLY A N 1
ATOM 791 C CA . GLY A 1 100 ? 56.013 -6.408 8.057 1.00 29.87 128 GLY A CA 1
ATOM 792 C C . GLY A 1 100 ? 54.664 -5.910 8.567 1.00 34.14 128 GLY A C 1
ATOM 793 O O . GLY A 1 100 ? 53.657 -6.612 8.467 1.00 29.12 128 GLY A O 1
ATOM 794 N N . ILE A 1 101 ? 54.656 -4.705 9.125 1.00 30.51 129 ILE A N 1
ATOM 795 C CA . ILE A 1 101 ? 53.433 -4.056 9.571 1.00 24.83 129 ILE A CA 1
ATOM 796 C C . ILE A 1 101 ? 52.712 -3.485 8.358 1.00 31.26 129 ILE A C 1
ATOM 797 O O . ILE A 1 101 ? 53.248 -2.627 7.669 1.00 33.68 129 ILE A O 1
ATOM 802 N N . THR A 1 102 ? 51.495 -3.943 8.086 1.00 26.88 130 THR A N 1
ATOM 803 C CA . THR A 1 102 ? 50.835 -3.518 6.863 1.00 28.96 130 THR A CA 1
ATOM 804 C C . THR A 1 102 ? 49.683 -2.558 7.098 1.00 33.49 130 THR A C 1
ATOM 805 O O . THR A 1 102 ? 49.035 -2.135 6.139 1.00 29.78 130 THR A O 1
ATOM 809 N N . TYR A 1 103 ? 49.433 -2.197 8.358 1.00 27.14 131 TYR A N 1
ATOM 810 C CA . TYR A 1 103 ? 48.364 -1.241 8.654 1.00 28.77 131 TYR A CA 1
ATOM 811 C C . TYR A 1 103 ? 48.879 0.198 8.796 1.00 30.50 131 TYR A C 1
ATOM 812 O O . TYR A 1 103 ? 50.052 0.417 9.141 1.00 30.67 131 TYR A O 1
ATOM 821 N N . PRO A 1 104 ? 48.008 1.188 8.520 1.00 31.87 132 PRO A N 1
ATOM 822 C CA . PRO A 1 104 ? 48.479 2.576 8.485 1.00 32.87 132 PRO A CA 1
ATOM 823 C C . PRO A 1 104 ? 48.694 3.148 9.877 1.00 30.40 132 PRO A C 1
ATOM 824 O O . PRO A 1 104 ? 48.100 2.652 10.844 1.00 25.38 132 PRO A O 1
ATOM 828 N N . SER A 1 105 ? 49.551 4.162 9.973 1.00 27.74 133 SER A N 1
ATOM 829 C CA . SER A 1 105 ? 49.754 4.888 11.219 1.00 26.36 133 SER A CA 1
ATOM 830 C C . SER A 1 105 ? 49.628 6.376 10.964 1.00 26.86 133 SER A C 1
ATOM 831 O O . SER A 1 105 ? 50.074 6.877 9.935 1.00 31.49 133 SER A O 1
ATOM 834 N N . ILE A 1 106 ? 49.002 7.078 11.898 1.00 23.51 134 ILE A N 1
ATOM 835 C CA . ILE A 1 106 ? 49.070 8.525 11.898 1.00 23.47 134 ILE A CA 1
ATOM 836 C C . ILE A 1 106 ? 50.387 8.960 12.524 1.00 29.42 134 ILE A C 1
ATOM 837 O O . ILE A 1 106 ? 50.731 8.525 13.627 1.00 27.75 134 ILE A O 1
ATOM 842 N N . TYR A 1 107 ? 51.138 9.803 11.824 1.00 27.88 135 TYR A N 1
ATOM 843 C CA . TYR A 1 107 ? 52.381 10.315 12.392 1.00 22.35 135 TYR A CA 1
ATOM 844 C C . TYR A 1 107 ? 52.114 11.523 13.281 1.00 22.47 135 TYR A C 1
ATOM 845 O O . TYR A 1 107 ? 51.835 12.622 12.800 1.00 26.49 135 TYR A O 1
ATOM 854 N N . ASP A 1 108 ? 52.224 11.324 14.589 1.00 19.44 136 ASP A N 1
ATOM 855 C CA . ASP A 1 108 ? 51.782 12.342 15.534 1.00 24.68 136 ASP A CA 1
ATOM 856 C C . ASP A 1 108 ? 52.777 12.431 16.691 1.00 22.68 136 ASP A C 1
ATOM 857 O O . ASP A 1 108 ? 52.485 11.982 17.798 1.00 27.15 136 ASP A O 1
ATOM 862 N N . PRO A 1 109 ? 53.967 13.014 16.435 1.00 24.96 137 PRO A N 1
ATOM 863 C CA . PRO A 1 109 ? 55.018 13.004 17.469 1.00 28.35 137 PRO A CA 1
ATOM 864 C C . PRO A 1 109 ? 54.575 13.541 18.844 1.00 29.60 137 PRO A C 1
ATOM 865 O O . PRO A 1 109 ? 54.995 12.964 19.848 1.00 25.89 137 PRO A O 1
ATOM 869 N N . PRO A 1 110 ? 53.745 14.605 18.902 1.00 22.16 138 PRO A N 1
ATOM 870 C CA . PRO A 1 110 ? 53.456 15.071 20.263 1.00 20.78 138 PRO A CA 1
ATOM 871 C C . PRO A 1 110 ? 52.126 14.534 20.810 1.00 26.93 138 PRO A C 1
ATOM 872 O O . PRO A 1 110 ? 51.666 14.979 21.859 1.00 22.04 138 PRO A O 1
ATOM 876 N N . PHE A 1 111 ? 51.530 13.595 20.087 1.00 22.29 139 PHE A N 1
ATOM 877 C CA . PHE A 1 111 ? 50.334 12.896 20.522 1.00 29.15 139 PHE A CA 1
ATOM 878 C C . PHE A 1 111 ? 49.158 13.865 20.739 1.00 30.43 139 PHE A C 1
ATOM 879 O O . PHE A 1 111 ? 48.441 13.789 21.730 1.00 22.94 139 PHE A O 1
ATOM 887 N N . LYS A 1 112 ? 48.968 14.763 19.777 1.00 25.49 140 LYS A N 1
ATOM 888 C CA . LYS A 1 112 ? 47.892 15.720 19.846 1.00 27.02 140 LYS A CA 1
ATOM 889 C C . LYS A 1 112 ? 46.551 14.990 19.753 1.00 30.14 140 LYS A C 1
ATOM 890 O O . LYS A 1 112 ? 45.532 15.472 20.258 1.00 31.47 140 LYS A O 1
ATOM 896 N N . THR A 1 113 ? 46.573 13.814 19.126 1.00 28.78 141 THR A N 1
ATOM 897 C CA . THR A 1 113 ? 45.389 12.967 18.961 1.00 29.97 141 THR A CA 1
ATOM 898 C C . THR A 1 113 ? 44.748 12.590 20.294 1.00 32.03 141 THR A C 1
ATOM 899 O O . THR A 1 113 ? 43.546 12.318 20.368 1.00 31.08 141 THR A O 1
ATOM 903 N N . ALA A 1 114 ? 45.549 12.581 21.353 1.00 25.71 142 ALA A N 1
ATOM 904 C CA . ALA A 1 114 ? 45.040 12.213 22.670 1.00 31.62 142 ALA A CA 1
ATOM 905 C C . ALA A 1 114 ? 43.870 13.110 23.054 1.00 30.17 142 ALA A C 1
ATOM 906 O O . ALA A 1 114 ? 42.939 12.672 23.723 1.00 36.11 142 ALA A O 1
ATOM 908 N N . ALA A 1 115 ? 43.925 14.361 22.603 1.00 32.41 143 ALA A N 1
ATOM 909 C CA . ALA A 1 115 ? 42.921 15.364 22.931 1.00 30.52 143 ALA A CA 1
ATOM 910 C C . ALA A 1 115 ? 41.599 15.074 22.229 1.00 36.65 143 ALA A C 1
ATOM 911 O O . ALA A 1 115 ? 40.520 15.385 22.753 1.00 35.28 143 ALA A O 1
ATOM 913 N N . GLN A 1 116 ? 41.691 14.479 21.044 1.00 30.38 144 GLN A N 1
ATOM 914 C CA . GLN A 1 116 ? 40.513 14.111 20.280 1.00 33.92 144 GLN A CA 1
ATOM 915 C C . GLN A 1 116 ? 39.945 12.761 20.712 1.00 39.83 144 GLN A C 1
ATOM 916 O O . GLN A 1 116 ? 38.824 12.393 20.350 1.00 36.68 144 GLN A O 1
ATOM 922 N N . LEU A 1 117 ? 40.719 12.033 21.504 1.00 33.35 145 LEU A N 1
ATOM 923 C CA . LEU A 1 117 ? 40.319 10.711 21.952 1.00 31.00 145 LEU A CA 1
ATOM 924 C C . LEU A 1 117 ? 39.762 10.801 23.366 1.00 34.70 145 LEU A C 1
ATOM 925 O O . LEU A 1 117 ? 39.741 9.825 24.104 1.00 35.23 145 LEU A O 1
ATOM 930 N N . GLY A 1 118 ? 39.316 11.989 23.746 1.00 33.67 146 GLY A N 1
ATOM 931 C CA . GLY A 1 118 ? 38.602 12.139 24.998 1.00 33.48 146 GLY A CA 1
ATOM 932 C C . GLY A 1 118 ? 39.483 12.208 26.221 1.00 31.17 146 GLY A C 1
ATOM 933 O O . GLY A 1 118 ? 39.039 11.914 27.336 1.00 36.44 146 GLY A O 1
ATOM 934 N N . GLY A 1 119 ? 40.732 12.609 26.014 1.00 40.25 147 GLY A N 1
ATOM 935 C CA . GLY A 1 119 ? 41.656 12.819 27.115 1.00 35.10 147 GLY A CA 1
ATOM 936 C C . GLY A 1 119 ? 42.275 11.545 27.649 1.00 29.97 147 GLY A C 1
ATOM 937 O O . GLY A 1 119 ? 42.569 11.429 28.839 1.00 29.79 147 GLY A O 1
ATOM 938 N N . VAL A 1 120 ? 42.433 10.567 26.770 1.00 27.37 148 VAL A N 1
ATOM 939 C CA . VAL A 1 120 ? 43.253 9.399 27.067 1.00 31.49 148 VAL A CA 1
ATOM 940 C C . VAL A 1 120 ? 44.659 9.888 27.468 1.00 26.80 148 VAL A C 1
ATOM 941 O O . VAL A 1 120 ? 45.177 10.832 26.869 1.00 24.54 148 VAL A O 1
ATOM 945 N N . PRO A 1 121 ? 45.255 9.289 28.514 1.00 24.75 149 PRO A N 1
ATOM 946 C CA . PRO A 1 121 ? 46.541 9.784 29.045 1.00 29.32 149 PRO A CA 1
ATOM 947 C C . PRO A 1 121 ? 47.670 9.759 28.010 1.00 23.85 149 PRO A C 1
ATOM 948 O O . PRO A 1 121 ? 48.014 8.671 27.555 1.00 25.29 149 PRO A O 1
ATOM 952 N N . ALA A 1 122 ? 48.234 10.915 27.642 1.00 26.34 150 ALA A N 1
ATOM 953 C CA . ALA A 1 122 ? 49.336 10.955 26.663 1.00 27.35 150 ALA A CA 1
ATOM 954 C C . ALA A 1 122 ? 50.604 10.328 27.220 1.00 23.43 150 ALA A C 1
ATOM 955 O O . ALA A 1 122 ? 51.537 9.999 26.473 1.00 26.20 150 ALA A O 1
ATOM 957 N N . SER A 1 123 ? 50.645 10.170 28.535 1.00 23.15 151 SER A N 1
ATOM 958 C CA . SER A 1 123 ? 51.780 9.540 29.190 1.00 27.08 151 SER A CA 1
ATOM 959 C C . SER A 1 123 ? 51.876 8.037 28.909 1.00 26.37 151 SER A C 1
ATOM 960 O O . SER A 1 123 ? 52.932 7.448 29.061 1.00 23.67 151 SER A O 1
ATOM 963 N N . VAL A 1 124 ? 50.769 7.411 28.521 1.00 20.87 152 VAL A N 1
ATOM 964 C CA . VAL A 1 124 ? 50.722 5.955 28.466 1.00 19.25 152 VAL A CA 1
ATOM 965 C C . VAL A 1 124 ? 50.921 5.433 27.053 1.00 24.84 152 VAL A C 1
ATOM 966 O O . VAL A 1 124 ? 50.065 5.598 26.197 1.00 22.81 152 VAL A O 1
ATOM 970 N N . VAL A 1 125 ? 52.072 4.806 26.819 1.00 23.94 153 VAL A N 1
ATOM 971 C CA . VAL A 1 125 ? 52.380 4.180 25.540 1.00 22.41 153 VAL A CA 1
ATOM 972 C C . VAL A 1 125 ? 53.021 2.830 25.835 1.00 27.39 153 VAL A C 1
ATOM 973 O O . VAL A 1 125 ? 53.997 2.766 26.574 1.00 25.19 153 VAL A O 1
ATOM 977 N N . PRO A 1 126 ? 52.470 1.747 25.263 1.00 27.31 154 PRO A N 1
ATOM 978 C CA . PRO A 1 126 ? 51.352 1.799 24.320 1.00 25.62 154 PRO A CA 1
ATOM 979 C C . PRO A 1 126 ? 49.982 1.953 25.001 1.00 20.55 154 PRO A C 1
ATOM 980 O O . PRO A 1 126 ? 49.849 1.719 26.204 1.00 22.37 154 PRO A O 1
ATOM 984 N N . THR A 1 127 ? 49.008 2.411 24.225 1.00 22.92 155 THR A N 1
ATOM 985 C CA . THR A 1 127 ? 47.588 2.423 24.594 1.00 16.54 155 THR A CA 1
ATOM 986 C C . THR A 1 127 ? 46.846 1.840 23.413 1.00 21.73 155 THR A C 1
ATOM 987 O O . THR A 1 127 ? 47.177 2.137 22.254 1.00 20.37 155 THR A O 1
ATOM 991 N N . THR A 1 128 ? 45.861 0.995 23.694 1.00 21.52 156 THR A N 1
ATOM 992 C CA . THR A 1 128 ? 45.042 0.451 22.627 1.00 27.71 156 THR A CA 1
ATOM 993 C C . THR A 1 128 ? 43.570 0.734 22.868 1.00 24.17 156 THR A C 1
ATOM 994 O O . THR A 1 128 ? 43.036 0.443 23.943 1.00 24.77 156 THR A O 1
ATOM 998 N N . ILE A 1 129 ? 42.916 1.313 21.870 1.00 24.49 157 ILE A N 1
ATOM 999 C CA . ILE A 1 129 ? 41.485 1.570 21.974 1.00 22.40 157 ILE A CA 1
ATOM 1000 C C . ILE A 1 129 ? 40.716 0.835 20.888 1.00 24.29 157 ILE A C 1
ATOM 1001 O O . ILE A 1 129 ? 40.967 1.032 19.698 1.00 23.24 157 ILE A O 1
ATOM 1006 N N . VAL A 1 130 ? 39.783 -0.019 21.303 1.00 18.58 158 VAL A N 1
ATOM 1007 C CA . VAL A 1 130 ? 38.957 -0.737 20.335 1.00 23.28 158 VAL A CA 1
ATOM 1008 C C . VAL A 1 130 ? 37.663 0.046 20.131 1.00 27.08 158 VAL A C 1
ATOM 1009 O O . VAL A 1 130 ? 36.884 0.192 21.061 1.00 20.61 158 VAL A O 1
ATOM 1013 N N . LEU A 1 131 ? 37.467 0.580 18.928 1.00 26.77 159 LEU A N 1
ATOM 1014 C CA . LEU A 1 131 ? 36.250 1.305 18.596 1.00 28.57 159 LEU A CA 1
ATOM 1015 C C . LEU A 1 131 ? 35.252 0.368 17.924 1.00 29.90 159 LEU A C 1
ATOM 1016 O O . LEU A 1 131 ? 35.666 -0.512 17.163 1.00 25.18 159 LEU A O 1
ATOM 1021 N N . ASP A 1 132 ? 33.950 0.545 18.191 1.00 26.25 160 ASP A N 1
ATOM 1022 C CA . ASP A 1 132 ? 32.941 -0.293 17.531 1.00 27.97 160 ASP A CA 1
ATOM 1023 C C . ASP A 1 132 ? 32.596 0.334 16.190 1.00 28.96 160 ASP A C 1
ATOM 1024 O O . ASP A 1 132 ? 33.278 1.248 15.752 1.00 24.30 160 ASP A O 1
ATOM 1029 N N . LYS A 1 133 ? 31.516 -0.112 15.557 1.00 33.98 161 LYS A N 1
ATOM 1030 C CA . LYS A 1 133 ? 31.218 0.346 14.202 1.00 29.90 161 LYS A CA 1
ATOM 1031 C C . LYS A 1 133 ? 30.776 1.811 14.168 1.00 30.80 161 LYS A C 1
ATOM 1032 O O . LYS A 1 133 ? 30.754 2.438 13.104 1.00 26.45 161 LYS A O 1
ATOM 1038 N N . GLN A 1 134 ? 30.424 2.355 15.330 1.00 25.00 162 GLN A N 1
ATOM 1039 C CA . GLN A 1 134 ? 30.039 3.759 15.413 1.00 27.58 162 GLN A CA 1
ATOM 1040 C C . GLN A 1 134 ? 31.230 4.561 15.900 1.00 31.86 162 GLN A C 1
ATOM 1041 O O . GLN A 1 134 ? 31.107 5.748 16.219 1.00 26.65 162 GLN A O 1
ATOM 1047 N N . HIS A 1 135 ? 32.384 3.890 15.937 1.00 25.47 163 HIS A N 1
ATOM 1048 C CA . HIS A 1 135 ? 33.644 4.488 16.340 1.00 23.00 163 HIS A CA 1
ATOM 1049 C C . HIS A 1 135 ? 33.515 5.039 17.751 1.00 23.63 163 HIS A C 1
ATOM 1050 O O . HIS A 1 135 ? 33.891 6.170 18.035 1.00 24.87 163 HIS A O 1
ATOM 1057 N N . ARG A 1 136 ? 33.004 4.192 18.637 1.00 19.05 164 ARG A N 1
ATOM 1058 C CA . ARG A 1 136 ? 32.861 4.505 20.052 1.00 25.08 164 ARG A CA 1
ATOM 1059 C C . ARG A 1 136 ? 33.711 3.513 20.795 1.00 20.26 164 ARG A C 1
ATOM 1060 O O . ARG A 1 136 ? 33.686 2.333 20.470 1.00 23.92 164 ARG A O 1
ATOM 1068 N N . PRO A 1 137 ? 34.471 3.969 21.792 1.00 26.35 165 PRO A N 1
ATOM 1069 C CA . PRO A 1 137 ? 35.313 2.940 22.404 1.00 32.39 165 PRO A CA 1
ATOM 1070 C C . PRO A 1 137 ? 34.494 1.869 23.123 1.00 29.15 165 PRO A C 1
ATOM 1071 O O . PRO A 1 137 ? 33.565 2.176 23.859 1.00 24.09 165 PRO A O 1
ATOM 1075 N N . ALA A 1 138 ? 34.840 0.612 22.865 1.00 28.55 166 ALA A N 1
ATOM 1076 C CA . ALA A 1 138 ? 34.264 -0.527 23.566 1.00 18.28 166 ALA A CA 1
ATOM 1077 C C . ALA A 1 138 ? 35.227 -0.984 24.648 1.00 27.03 166 ALA A C 1
ATOM 1078 O O . ALA A 1 138 ? 34.844 -1.653 25.609 1.00 22.34 166 ALA A O 1
ATOM 1080 N N . ALA A 1 139 ? 36.500 -0.636 24.466 1.00 27.77 167 ALA A N 1
ATOM 1081 C CA . ALA A 1 139 ? 37.538 -1.022 25.408 1.00 21.94 167 ALA A CA 1
ATOM 1082 C C . ALA A 1 139 ? 38.725 -0.075 25.280 1.00 23.63 167 ALA A C 1
ATOM 1083 O O . ALA A 1 139 ? 39.100 0.312 24.175 1.00 23.30 167 ALA A O 1
ATOM 1085 N N . VAL A 1 140 ? 39.296 0.313 26.416 1.00 23.41 168 VAL A N 1
ATOM 1086 C CA . VAL A 1 140 ? 40.560 1.037 26.429 1.00 26.13 168 VAL A CA 1
ATOM 1087 C C . VAL A 1 140 ? 41.589 0.292 27.269 1.00 22.77 168 VAL A C 1
ATOM 1088 O O . VAL A 1 140 ? 41.335 -0.039 28.426 1.00 25.06 168 VAL A O 1
ATOM 1092 N N . PHE A 1 141 ? 42.746 0.025 26.677 1.00 19.65 169 PHE A N 1
ATOM 1093 C CA . PHE A 1 141 ? 43.814 -0.704 27.352 1.00 22.43 169 PHE A CA 1
ATOM 1094 C C . PHE A 1 141 ? 44.996 0.211 27.626 1.00 22.58 169 PHE A C 1
ATOM 1095 O O . PHE A 1 141 ? 45.633 0.696 26.686 1.00 19.33 169 PHE A O 1
ATOM 1103 N N . LEU A 1 142 ? 45.280 0.452 28.907 1.00 21.61 170 LEU A N 1
ATOM 1104 C CA . LEU A 1 142 ? 46.395 1.310 29.308 1.00 17.03 170 LEU A CA 1
ATOM 1105 C C . LEU A 1 142 ? 47.605 0.439 29.646 1.00 26.13 170 LEU A C 1
ATOM 1106 O O . LEU A 1 142 ? 48.226 0.561 30.702 1.00 23.05 170 LEU A O 1
ATOM 1111 N N . ARG A 1 143 ? 47.921 -0.448 28.718 1.00 17.90 171 ARG A N 1
ATOM 1112 C CA . ARG A 1 143 ? 48.924 -1.452 28.918 1.00 19.28 171 ARG A CA 1
ATOM 1113 C C . ARG A 1 143 ? 49.148 -2.100 27.580 1.00 21.06 171 ARG A C 1
ATOM 1114 O O . ARG A 1 143 ? 48.335 -1.937 26.675 1.00 15.25 171 ARG A O 1
ATOM 1122 N N . GLU A 1 144 ? 50.293 -2.768 27.448 1.00 20.74 172 GLU A N 1
ATOM 1123 C CA . GLU A 1 144 ? 50.529 -3.690 26.359 1.00 20.17 172 GLU A CA 1
ATOM 1124 C C . GLU A 1 144 ? 49.382 -4.717 26.295 1.00 23.86 172 GLU A C 1
ATOM 1125 O O . GLU A 1 144 ? 48.868 -5.149 27.339 1.00 20.18 172 GLU A O 1
ATOM 1131 N N . VAL A 1 145 ? 48.976 -5.094 25.084 1.00 24.66 173 VAL A N 1
ATOM 1132 C CA . VAL A 1 145 ? 47.922 -6.089 24.907 1.00 23.91 173 VAL A CA 1
ATOM 1133 C C . VAL A 1 145 ? 48.423 -7.279 24.100 1.00 31.56 173 VAL A C 1
ATOM 1134 O O . VAL A 1 145 ? 49.361 -7.139 23.318 1.00 24.16 173 VAL A O 1
ATOM 1138 N N . THR A 1 146 ? 47.784 -8.438 24.285 1.00 29.70 174 THR A N 1
ATOM 1139 C CA . THR A 1 146 ? 47.944 -9.570 23.375 1.00 26.35 174 THR A CA 1
ATOM 1140 C C . THR A 1 146 ? 46.877 -9.529 22.301 1.00 30.63 174 THR A C 1
ATOM 1141 O O . THR A 1 146 ? 45.900 -8.781 22.404 1.00 29.31 174 THR A O 1
ATOM 1145 N N . ALA A 1 147 ? 47.043 -10.364 21.283 1.00 27.57 175 ALA A N 1
ATOM 1146 C CA . ALA A 1 147 ? 46.069 -10.420 20.207 1.00 31.25 175 ALA A CA 1
ATOM 1147 C C . ALA A 1 147 ? 44.704 -10.915 20.724 1.00 30.97 175 ALA A C 1
ATOM 1148 O O . ALA A 1 147 ? 43.658 -10.526 20.206 1.00 29.79 175 ALA A O 1
ATOM 1150 N N . GLN A 1 148 ? 44.721 -11.731 21.775 1.00 26.10 176 GLN A N 1
ATOM 1151 C CA . GLN A 1 148 ? 43.497 -12.326 22.292 1.00 30.61 176 GLN A CA 1
ATOM 1152 C C . GLN A 1 148 ? 42.733 -11.327 23.185 1.00 37.94 176 GLN A C 1
ATOM 1153 O O . GLN A 1 148 ? 41.497 -11.394 23.282 1.00 30.87 176 GLN A O 1
ATOM 1159 N N . ASP A 1 149 ? 43.463 -10.410 23.829 1.00 33.53 177 ASP A N 1
ATOM 1160 C CA . ASP A 1 149 ? 42.848 -9.269 24.522 1.00 27.38 177 ASP A CA 1
ATOM 1161 C C . ASP A 1 149 ? 41.883 -8.584 23.572 1.00 26.03 177 ASP A C 1
ATOM 1162 O O . ASP A 1 149 ? 40.709 -8.370 23.884 1.00 34.44 177 ASP A O 1
ATOM 1167 N N . LEU A 1 150 ? 42.396 -8.268 22.390 1.00 26.55 178 LEU A N 1
ATOM 1168 C CA . LEU A 1 150 ? 41.667 -7.490 21.410 1.00 26.74 178 LEU A CA 1
ATOM 1169 C C . LEU A 1 150 ? 40.604 -8.310 20.725 1.00 29.95 178 LEU A C 1
ATOM 1170 O O . LEU A 1 150 ? 39.489 -7.840 20.545 1.00 24.22 178 LEU A O 1
ATOM 1175 N N . ILE A 1 151 ? 40.950 -9.533 20.347 1.00 27.98 179 ILE A N 1
ATOM 1176 C CA . ILE A 1 151 ? 40.013 -10.396 19.650 1.00 29.27 179 ILE A CA 1
ATOM 1177 C C . ILE A 1 151 ? 38.753 -10.651 20.492 1.00 27.81 179 ILE A C 1
ATOM 1178 O O . ILE A 1 151 ? 37.653 -10.627 19.977 1.00 27.23 179 ILE A O 1
ATOM 1183 N N . LYS A 1 152 ? 38.926 -10.869 21.787 1.00 30.93 180 LYS A N 1
ATOM 1184 C CA . LYS A 1 152 ? 37.807 -11.091 22.674 1.00 27.81 180 LYS A CA 1
ATOM 1185 C C . LYS A 1 152 ? 36.838 -9.928 22.636 1.00 34.11 180 LYS A C 1
ATOM 1186 O O . LYS A 1 152 ? 35.625 -10.131 22.570 1.00 28.14 180 LYS A O 1
ATOM 1192 N N . VAL A 1 153 ? 37.372 -8.713 22.663 1.00 22.21 181 VAL A N 1
ATOM 1193 C CA . VAL A 1 153 ? 36.544 -7.536 22.513 1.00 23.80 181 VAL A CA 1
ATOM 1194 C C . VAL A 1 153 ? 35.957 -7.516 21.116 1.00 32.37 181 VAL A C 1
ATOM 1195 O O . VAL A 1 153 ? 34.752 -7.286 20.945 1.00 31.65 181 VAL A O 1
ATOM 1199 N N . ILE A 1 154 ? 36.811 -7.749 20.123 1.00 24.60 182 ILE A N 1
ATOM 1200 C CA . ILE A 1 154 ? 36.385 -7.720 18.720 1.00 33.11 182 ILE A CA 1
ATOM 1201 C C . ILE A 1 154 ? 35.135 -8.570 18.537 1.00 32.59 182 ILE A C 1
ATOM 1202 O O . ILE A 1 154 ? 34.116 -8.082 18.058 1.00 31.39 182 ILE A O 1
ATOM 1207 N N . ASP A 1 155 ? 35.213 -9.825 18.969 1.00 28.32 183 ASP A N 1
ATOM 1208 C CA . ASP A 1 155 ? 34.109 -10.763 18.836 1.00 27.53 183 ASP A CA 1
ATOM 1209 C C . ASP A 1 155 ? 32.797 -10.276 19.478 1.00 39.04 183 ASP A C 1
ATOM 1210 O O . ASP A 1 155 ? 31.713 -10.508 18.945 1.00 36.36 183 ASP A O 1
ATOM 1215 N N . SER A 1 156 ? 32.895 -9.596 20.615 1.00 36.90 184 SER A N 1
ATOM 1216 C CA . SER A 1 156 ? 31.713 -9.108 21.310 1.00 33.32 184 SER A CA 1
ATOM 1217 C C . SER A 1 156 ? 30.993 -8.013 20.525 1.00 37.65 184 SER A C 1
ATOM 1218 O O . SER A 1 156 ? 29.842 -7.693 20.814 1.00 42.48 184 SER A O 1
ATOM 1221 N N . LEU A 1 157 ? 31.659 -7.447 19.525 1.00 33.77 185 LEU A N 1
ATOM 1222 C CA . LEU A 1 157 ? 31.066 -6.371 18.730 1.00 38.32 185 LEU A CA 1
ATOM 1223 C C . LEU A 1 157 ? 30.307 -6.921 17.532 1.00 46.14 185 LEU A C 1
ATOM 1224 O O . LEU A 1 157 ? 29.505 -7.846 17.669 1.00 55.55 185 LEU A O 1
ATOM 1229 N N . GLY B 1 1 ? 21.173 14.460 0.780 1.00 62.83 29 GLY B N 1
ATOM 1230 C CA . GLY B 1 1 ? 20.087 13.546 1.086 1.00 54.27 29 GLY B CA 1
ATOM 1231 C C . GLY B 1 1 ? 20.318 12.229 0.388 1.00 48.18 29 GLY B C 1
ATOM 1232 O O . GLY B 1 1 ? 19.538 11.810 -0.463 1.00 53.58 29 GLY B O 1
ATOM 1233 N N . THR B 1 2 ? 21.408 11.576 0.759 1.00 54.59 30 THR B N 1
ATOM 1234 C CA . THR B 1 2 ? 21.888 10.425 0.017 1.00 57.56 30 THR B CA 1
ATOM 1235 C C . THR B 1 2 ? 20.907 9.252 0.094 1.00 50.13 30 THR B C 1
ATOM 1236 O O . THR B 1 2 ? 20.924 8.391 -0.786 1.00 53.39 30 THR B O 1
ATOM 1240 N N . PHE B 1 3 ? 20.039 9.204 1.107 1.00 43.90 31 PHE B N 1
ATOM 1241 C CA . PHE B 1 3 ? 19.181 8.016 1.217 1.00 44.67 31 PHE B CA 1
ATOM 1242 C C . PHE B 1 3 ? 18.268 7.858 0.014 1.00 43.67 31 PHE B C 1
ATOM 1243 O O . PHE B 1 3 ? 17.591 8.798 -0.412 1.00 45.20 31 PHE B O 1
ATOM 1251 N N . GLN B 1 4 ? 18.261 6.641 -0.514 1.00 44.31 32 GLN B N 1
ATOM 1252 C CA . GLN B 1 4 ? 17.490 6.304 -1.693 1.00 44.98 32 GLN B CA 1
ATOM 1253 C C . GLN B 1 4 ? 16.717 5.010 -1.447 1.00 48.83 32 GLN B C 1
ATOM 1254 O O . GLN B 1 4 ? 17.301 3.978 -1.108 1.00 45.37 32 GLN B O 1
ATOM 1260 N N . PHE B 1 5 ? 15.400 5.065 -1.601 1.00 41.62 33 PHE B N 1
ATOM 1261 C CA . PHE B 1 5 ? 14.604 3.867 -1.417 1.00 38.48 33 PHE B CA 1
ATOM 1262 C C . PHE B 1 5 ? 14.646 3.010 -2.678 1.00 45.67 33 PHE B C 1
ATOM 1263 O O . PHE B 1 5 ? 14.420 3.520 -3.776 1.00 47.94 33 PHE B O 1
ATOM 1271 N N . HIS B 1 6 ? 14.936 1.715 -2.521 1.00 48.54 34 HIS B N 1
ATOM 1272 C CA . HIS B 1 6 ? 14.958 0.784 -3.654 1.00 50.71 34 HIS B CA 1
ATOM 1273 C C . HIS B 1 6 ? 14.010 -0.397 -3.443 1.00 45.82 34 HIS B C 1
ATOM 1274 O O . HIS B 1 6 ? 13.959 -0.992 -2.369 1.00 39.92 34 HIS B O 1
ATOM 1281 N N . SER B 1 7 ? 13.284 -0.738 -4.502 1.00 54.11 35 SER B N 1
ATOM 1282 C CA . SER B 1 7 ? 12.147 -1.643 -4.434 1.00 53.48 35 SER B CA 1
ATOM 1283 C C . SER B 1 7 ? 12.432 -3.026 -3.869 1.00 53.41 35 SER B C 1
ATOM 1284 O O . SER B 1 7 ? 13.104 -3.853 -4.490 1.00 44.57 35 SER B O 1
ATOM 1287 N N . PRO B 1 8 ? 11.884 -3.291 -2.674 1.00 51.65 36 PRO B N 1
ATOM 1288 C CA . PRO B 1 8 ? 11.922 -4.634 -2.096 1.00 49.18 36 PRO B CA 1
ATOM 1289 C C . PRO B 1 8 ? 10.827 -5.449 -2.771 1.00 46.58 36 PRO B C 1
ATOM 1290 O O . PRO B 1 8 ? 9.832 -5.759 -2.110 1.00 64.11 36 PRO B O 1
ATOM 1294 N N . GLY B 1 9 ? 10.969 -5.721 -4.069 1.00 45.89 37 GLY B N 1
ATOM 1295 C CA . GLY B 1 9 ? 9.948 -6.424 -4.825 1.00 39.09 37 GLY B CA 1
ATOM 1296 C C . GLY B 1 9 ? 9.331 -7.585 -4.063 1.00 41.50 37 GLY B C 1
ATOM 1297 O O . GLY B 1 9 ? 9.945 -8.646 -3.931 1.00 42.48 37 GLY B O 1
ATOM 1298 N N . GLY B 1 10 ? 8.134 -7.366 -3.521 1.00 39.08 38 GLY B N 1
ATOM 1299 C CA . GLY B 1 10 ? 7.414 -8.411 -2.821 1.00 34.58 38 GLY B CA 1
ATOM 1300 C C . GLY B 1 10 ? 7.565 -8.406 -1.311 1.00 33.13 38 GLY B C 1
ATOM 1301 O O . GLY B 1 10 ? 6.811 -9.070 -0.592 1.00 41.22 38 GLY B O 1
ATOM 1302 N N . LYS B 1 11 ? 8.530 -7.644 -0.817 1.00 43.22 39 LYS B N 1
ATOM 1303 C CA . LYS B 1 11 ? 8.792 -7.584 0.621 1.00 47.11 39 LYS B CA 1
ATOM 1304 C C . LYS B 1 11 ? 7.954 -6.473 1.274 1.00 42.05 39 LYS B C 1
ATOM 1305 O O . LYS B 1 11 ? 7.636 -5.473 0.630 1.00 40.26 39 LYS B O 1
ATOM 1311 N N . THR B 1 12 ? 7.577 -6.650 2.537 1.00 35.38 40 THR B N 1
ATOM 1312 C CA . THR B 1 12 ? 6.818 -5.615 3.245 1.00 34.54 40 THR B CA 1
ATOM 1313 C C . THR B 1 12 ? 7.628 -4.957 4.342 1.00 40.11 40 THR B C 1
ATOM 1314 O O . THR B 1 12 ? 7.108 -4.139 5.116 1.00 27.80 40 THR B O 1
ATOM 1318 N N . GLU B 1 13 ? 8.904 -5.330 4.401 1.00 34.40 41 GLU B N 1
ATOM 1319 C CA . GLU B 1 13 ? 9.850 -4.678 5.274 1.00 31.54 41 GLU B CA 1
ATOM 1320 C C . GLU B 1 13 ? 11.240 -4.885 4.706 1.00 32.61 41 GLU B C 1
ATOM 1321 O O . GLU B 1 13 ? 11.492 -5.861 4.009 1.00 31.97 41 GLU B O 1
ATOM 1327 N N . ILE B 1 14 ? 12.137 -3.952 4.996 1.00 32.99 42 ILE B N 1
ATOM 1328 C CA . ILE B 1 14 ? 13.507 -4.040 4.515 1.00 34.05 42 ILE B CA 1
ATOM 1329 C C . ILE B 1 14 ? 14.423 -3.510 5.603 1.00 37.17 42 ILE B C 1
ATOM 1330 O O . ILE B 1 14 ? 14.115 -2.504 6.257 1.00 32.44 42 ILE B O 1
ATOM 1335 N N . PHE B 1 15 ? 15.528 -4.217 5.820 1.00 32.94 43 PHE B N 1
ATOM 1336 C CA . PHE B 1 15 ? 16.514 -3.824 6.816 1.00 36.77 43 PHE B CA 1
ATOM 1337 C C . PHE B 1 15 ? 17.861 -3.485 6.183 1.00 36.67 43 PHE B C 1
ATOM 1338 O O . PHE B 1 15 ? 18.264 -4.092 5.195 1.00 40.76 43 PHE B O 1
ATOM 1346 N N . TYR B 1 16 ? 18.551 -2.516 6.774 1.00 38.49 44 TYR B N 1
ATOM 1347 C CA . TYR B 1 16 ? 19.831 -2.026 6.268 1.00 39.71 44 TYR B CA 1
ATOM 1348 C C . TYR B 1 16 ? 20.953 -2.182 7.286 1.00 44.10 44 TYR B C 1
ATOM 1349 O O . TYR B 1 16 ? 20.940 -1.519 8.328 1.00 42.04 44 TYR B O 1
ATOM 1358 N N . ASP B 1 17 ? 21.931 -3.035 6.983 1.00 42.93 45 ASP B N 1
ATOM 1359 C CA . ASP B 1 17 ? 23.149 -3.079 7.784 1.00 42.11 45 ASP B CA 1
ATOM 1360 C C . ASP B 1 17 ? 23.850 -1.737 7.700 1.00 41.00 45 ASP B C 1
ATOM 1361 O O . ASP B 1 17 ? 23.678 -0.997 6.722 1.00 37.18 45 ASP B O 1
ATOM 1366 N N A GLU B 1 18 ? 24.639 -1.439 8.729 0.49 42.34 46 GLU B N 1
ATOM 1367 N N B GLU B 1 18 ? 24.644 -1.426 8.724 0.51 42.35 46 GLU B N 1
ATOM 1368 C CA A GLU B 1 18 ? 25.350 -0.171 8.864 0.49 40.23 46 GLU B CA 1
ATOM 1369 C CA B GLU B 1 18 ? 25.316 -0.131 8.837 0.51 40.24 46 GLU B CA 1
ATOM 1370 C C A GLU B 1 18 ? 26.114 0.207 7.593 0.49 39.84 46 GLU B C 1
ATOM 1371 C C B GLU B 1 18 ? 26.136 0.218 7.593 0.51 39.85 46 GLU B C 1
ATOM 1372 O O A GLU B 1 18 ? 26.236 1.385 7.255 0.49 36.80 46 GLU B O 1
ATOM 1373 O O B GLU B 1 18 ? 26.318 1.393 7.271 0.51 36.82 46 GLU B O 1
ATOM 1384 N N . GLY B 1 19 ? 26.612 -0.803 6.888 1.00 44.98 47 GLY B N 1
ATOM 1385 C CA . GLY B 1 19 ? 27.361 -0.585 5.667 1.00 40.13 47 GLY B CA 1
ATOM 1386 C C . GLY B 1 19 ? 26.504 -0.057 4.535 1.00 47.10 47 GLY B C 1
ATOM 1387 O O . GLY B 1 19 ? 27.012 0.616 3.634 1.00 47.36 47 GLY B O 1
ATOM 1388 N N . GLU B 1 20 ? 25.203 -0.353 4.585 1.00 41.98 48 GLU B N 1
ATOM 1389 C CA . GLU B 1 20 ? 24.277 -0.014 3.498 1.00 43.67 48 GLU B CA 1
ATOM 1390 C C . GLU B 1 20 ? 23.513 1.307 3.668 1.00 39.90 48 GLU B C 1
ATOM 1391 O O . GLU B 1 20 ? 22.754 1.691 2.783 1.00 42.37 48 GLU B O 1
ATOM 1397 N N . ARG B 1 21 ? 23.714 1.998 4.786 1.00 37.53 49 ARG B N 1
ATOM 1398 C CA . ARG B 1 21 ? 22.875 3.141 5.139 1.00 35.27 49 ARG B CA 1
ATOM 1399 C C . ARG B 1 21 ? 23.375 4.490 4.615 1.00 39.77 49 ARG B C 1
ATOM 1400 O O . ARG B 1 21 ? 24.577 4.704 4.431 1.00 43.22 49 ARG B O 1
ATOM 1408 N N . ALA B 1 22 ? 22.431 5.397 4.389 1.00 33.54 50 ALA B N 1
ATOM 1409 C CA . ALA B 1 22 ? 22.718 6.792 4.046 1.00 38.49 50 ALA B CA 1
ATOM 1410 C C . ALA B 1 22 ? 21.797 7.705 4.866 1.00 45.83 50 ALA B C 1
ATOM 1411 O O . ALA B 1 22 ? 20.705 7.285 5.260 1.00 40.56 50 ALA B O 1
ATOM 1413 N N . PRO B 1 23 ? 22.228 8.952 5.140 1.00 47.20 51 PRO B N 1
ATOM 1414 C CA . PRO B 1 23 ? 21.351 9.852 5.907 1.00 43.63 51 PRO B CA 1
ATOM 1415 C C . PRO B 1 23 ? 20.163 10.403 5.096 1.00 43.26 51 PRO B C 1
ATOM 1416 O O . PRO B 1 23 ? 20.316 10.711 3.906 1.00 39.21 51 PRO B O 1
ATOM 1420 N N . VAL B 1 24 ? 18.991 10.513 5.732 1.00 43.35 52 VAL B N 1
ATOM 1421 C CA . VAL B 1 24 ? 17.823 11.086 5.069 1.00 44.20 52 VAL B CA 1
ATOM 1422 C C . VAL B 1 24 ? 18.079 12.567 4.841 1.00 40.59 52 VAL B C 1
ATOM 1423 O O . VAL B 1 24 ? 18.819 13.192 5.595 1.00 38.57 52 VAL B O 1
ATOM 1427 N N . SER B 1 25 ? 17.468 13.118 3.795 1.00 43.32 53 SER B N 1
ATOM 1428 C CA . SER B 1 25 ? 17.491 14.558 3.556 1.00 42.68 53 SER B CA 1
ATOM 1429 C C . SER B 1 25 ? 16.853 15.329 4.720 1.00 46.13 53 SER B C 1
ATOM 1430 O O . SER B 1 25 ? 16.297 14.741 5.649 1.00 47.69 53 SER B O 1
ATOM 1433 N N . GLU B 1 26 ? 16.935 16.652 4.672 1.00 50.67 54 GLU B N 1
ATOM 1434 C CA . GLU B 1 26 ? 16.493 17.458 5.803 1.00 53.80 54 GLU B CA 1
ATOM 1435 C C . GLU B 1 26 ? 14.976 17.428 5.901 1.00 53.87 54 GLU B C 1
ATOM 1436 O O . GLU B 1 26 ? 14.276 17.744 4.936 1.00 52.86 54 GLU B O 1
ATOM 1442 N N . ILE B 1 27 ? 14.475 17.037 7.070 1.00 56.09 55 ILE B N 1
ATOM 1443 C CA . ILE B 1 27 ? 13.038 16.918 7.293 1.00 38.01 55 ILE B CA 1
ATOM 1444 C C . ILE B 1 27 ? 12.549 17.968 8.284 1.00 45.73 55 ILE B C 1
ATOM 1445 O O . ILE B 1 27 ? 12.872 17.920 9.475 1.00 46.94 55 ILE B O 1
ATOM 1450 N N . ARG B 1 28 ? 11.766 18.913 7.775 1.00 48.31 56 ARG B N 1
ATOM 1451 C CA . ARG B 1 28 ? 11.200 19.991 8.573 1.00 44.81 56 ARG B CA 1
ATOM 1452 C C . ARG B 1 28 ? 9.783 20.236 8.107 1.00 46.33 56 ARG B C 1
ATOM 1453 O O . ARG B 1 28 ? 9.493 20.113 6.917 1.00 47.73 56 ARG B O 1
ATOM 1461 N N . GLY B 1 29 ? 8.900 20.599 9.028 1.00 37.83 57 GLY B N 1
ATOM 1462 C CA . GLY B 1 29 ? 7.556 20.949 8.634 1.00 37.18 57 GLY B CA 1
ATOM 1463 C C . GLY B 1 29 ? 6.738 21.626 9.704 1.00 35.03 57 GLY B C 1
ATOM 1464 O O . GLY B 1 29 ? 7.122 21.690 10.873 1.00 43.91 57 GLY B O 1
ATOM 1465 N N . GLU B 1 30 ? 5.602 22.155 9.275 1.00 44.14 58 GLU B N 1
ATOM 1466 C CA . GLU B 1 30 ? 4.565 22.594 10.183 1.00 40.82 58 GLU B CA 1
ATOM 1467 C C . GLU B 1 30 ? 4.214 21.458 11.134 1.00 39.95 58 GLU B C 1
ATOM 1468 O O . GLU B 1 30 ? 4.065 20.308 10.714 1.00 32.67 58 GLU B O 1
ATOM 1474 N N . GLY B 1 31 ? 4.110 21.779 12.4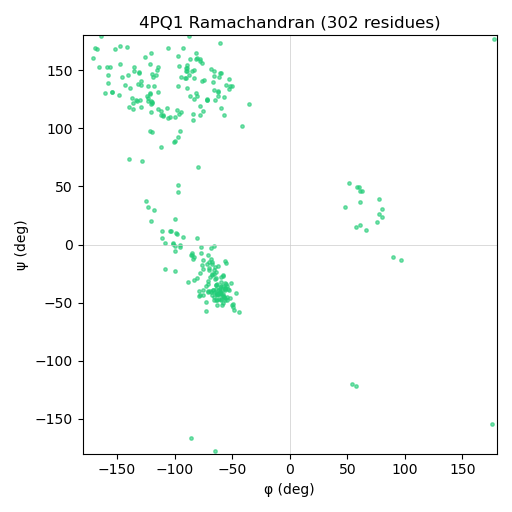17 1.00 37.85 59 GLY B N 1
ATOM 1475 C CA . GLY B 1 31 ? 3.682 20.812 13.403 1.00 37.60 59 GLY B CA 1
ATOM 1476 C C . GLY B 1 31 ? 2.167 20.729 13.508 1.00 40.90 59 GLY B C 1
ATOM 1477 O O . GLY B 1 31 ? 1.458 21.712 13.287 1.00 44.95 59 GLY B O 1
ATOM 1478 N N . LEU B 1 32 ? 1.679 19.539 13.844 1.00 36.51 60 LEU B N 1
ATOM 1479 C CA . LEU B 1 32 ? 0.263 19.295 14.023 1.00 42.56 60 LEU B CA 1
ATOM 1480 C C . LEU B 1 32 ? -0.246 19.935 15.304 1.00 44.71 60 LEU B C 1
ATOM 1481 O O . LEU B 1 32 ? -1.185 20.730 15.279 1.00 45.17 60 LEU B O 1
ATOM 1486 N N . THR B 1 33 ? 0.369 19.562 16.422 1.00 39.31 61 THR B N 1
ATOM 1487 C CA . THR B 1 33 ? -0.031 20.069 17.731 1.00 45.72 61 THR B CA 1
ATOM 1488 C C . THR B 1 33 ? 1.135 20.788 18.382 1.00 52.33 61 THR B C 1
ATOM 1489 O O . THR B 1 33 ? 1.187 20.961 19.599 1.00 56.82 61 THR B O 1
ATOM 1493 N N . SER B 1 34 ? 2.079 21.189 17.544 1.00 49.47 62 SER B N 1
ATOM 1494 C CA . SER B 1 34 ? 3.193 22.017 17.952 1.00 39.04 62 SER B CA 1
ATOM 1495 C C . SER B 1 34 ? 3.420 22.989 16.812 1.00 50.23 62 SER B C 1
ATOM 1496 O O . SER B 1 34 ? 2.833 22.822 15.741 1.00 47.56 62 SER B O 1
ATOM 1499 N N . ASP B 1 35 ? 4.261 24.000 17.009 1.00 53.17 63 ASP B N 1
ATOM 1500 C CA . ASP B 1 35 ? 4.432 24.990 15.948 1.00 54.16 63 ASP B CA 1
ATOM 1501 C C . ASP B 1 35 ? 5.234 24.442 14.772 1.00 51.19 63 ASP B C 1
ATOM 1502 O O . ASP B 1 35 ? 4.814 24.567 13.622 1.00 52.91 63 ASP B O 1
ATOM 1507 N N . SER B 1 36 ? 6.375 23.830 15.052 1.00 45.25 64 SER B N 1
ATOM 1508 C CA . SER B 1 36 ? 7.233 23.366 13.978 1.00 46.50 64 SER B CA 1
ATOM 1509 C C . SER B 1 36 ? 8.083 22.211 14.466 1.00 51.48 64 SER B C 1
ATOM 1510 O O . SER B 1 36 ? 8.688 22.292 15.532 1.00 55.48 64 SER B O 1
ATOM 1513 N N . VAL B 1 37 ? 8.127 21.128 13.700 1.00 46.66 65 VAL B N 1
ATOM 1514 C CA . VAL B 1 37 ? 8.951 20.006 14.109 1.00 48.14 65 VAL B CA 1
ATOM 1515 C C . VAL B 1 37 ? 10.020 19.728 13.064 1.00 45.36 65 VAL B C 1
ATOM 1516 O O . VAL B 1 37 ? 9.821 19.934 11.862 1.00 47.02 65 VAL B O 1
ATOM 1520 N N . SER B 1 38 ? 11.167 19.273 13.547 1.00 48.93 66 SER B N 1
ATOM 1521 C CA . SER B 1 38 ? 12.372 19.180 12.738 1.00 44.11 66 SER B CA 1
ATOM 1522 C C . SER B 1 38 ? 13.282 18.099 13.298 1.00 41.75 66 SER B C 1
ATOM 1523 O O . SER B 1 38 ? 13.523 18.049 14.501 1.00 38.46 66 SER B O 1
ATOM 1526 N N . LEU B 1 39 ? 13.769 17.221 12.430 1.00 34.54 67 LEU B N 1
ATOM 1527 C CA . LEU B 1 39 ? 14.655 16.155 12.864 1.00 41.65 67 LEU B CA 1
ATOM 1528 C C . LEU B 1 39 ? 15.979 16.735 13.391 1.00 44.83 67 LEU B C 1
ATOM 1529 O O . LEU B 1 39 ? 16.609 16.170 14.290 1.00 37.08 67 LEU B O 1
ATOM 1534 N N . ALA B 1 40 ? 16.373 17.883 12.847 1.00 38.85 68 ALA B N 1
ATOM 1535 C CA . ALA B 1 40 ? 17.532 18.620 13.340 1.00 48.30 68 ALA B CA 1
ATOM 1536 C C . ALA B 1 40 ? 17.435 18.933 14.840 1.00 45.15 68 ALA B C 1
ATOM 1537 O O . ALA B 1 40 ? 18.434 19.284 15.469 1.00 50.48 68 ALA B O 1
ATOM 1539 N N . ASP B 1 41 ? 16.233 18.816 15.404 1.00 44.36 69 ASP B N 1
ATOM 1540 C CA . ASP B 1 41 ? 16.034 18.995 16.840 1.00 37.66 69 ASP B CA 1
ATOM 1541 C C . ASP B 1 41 ? 16.364 17.713 17.597 1.00 40.66 69 ASP B C 1
ATOM 1542 O O . ASP B 1 41 ? 16.431 17.715 18.829 1.00 37.22 69 ASP B O 1
ATOM 1547 N N . TYR B 1 42 ? 16.558 16.618 16.862 1.00 33.85 70 TYR B N 1
ATOM 1548 C CA . TYR B 1 42 ? 16.839 15.328 17.483 1.00 33.97 70 TYR B CA 1
ATOM 1549 C C . TYR B 1 42 ? 18.136 14.703 16.941 1.00 44.34 70 TYR B C 1
ATOM 1550 O O . TYR B 1 42 ? 18.220 13.487 16.776 1.00 43.00 70 TYR B O 1
ATOM 1559 N N . LYS B 1 43 ? 19.146 15.534 16.675 1.00 47.30 71 LYS B N 1
ATOM 1560 C CA . LYS B 1 43 ? 20.445 15.038 16.213 1.00 39.42 71 LYS B CA 1
ATOM 1561 C C . LYS B 1 43 ? 21.071 14.078 17.227 1.00 36.43 71 LYS B C 1
ATOM 1562 O O . LYS B 1 43 ? 20.855 14.223 18.430 1.00 41.22 71 LYS B O 1
ATOM 1568 N N . ASP B 1 44 ? 21.826 13.095 16.733 1.00 39.03 72 ASP B N 1
ATOM 1569 C CA . ASP B 1 44 ? 22.408 12.025 17.561 1.00 40.87 72 ASP B CA 1
ATOM 1570 C C . ASP B 1 44 ? 21.395 11.221 18.359 1.00 36.91 72 ASP B C 1
ATOM 1571 O O . ASP B 1 44 ? 21.764 10.493 19.275 1.00 42.22 72 ASP B O 1
ATOM 1576 N N . LYS B 1 45 ? 20.122 11.339 18.006 1.00 46.08 73 LYS B N 1
ATOM 1577 C CA . LYS B 1 45 ? 19.076 10.538 18.642 1.00 47.72 73 LYS B CA 1
ATOM 1578 C C . LYS B 1 45 ? 18.383 9.652 17.605 1.00 33.45 73 LYS B C 1
ATOM 1579 O O . LYS B 1 45 ? 18.245 10.037 16.448 1.00 37.35 73 LYS B O 1
ATOM 1585 N N . ILE B 1 46 ? 18.001 8.448 18.018 1.00 30.72 74 ILE B N 1
ATOM 1586 C CA . ILE B 1 46 ? 17.175 7.563 17.196 1.00 39.99 74 ILE B CA 1
ATOM 1587 C C . ILE B 1 46 ? 15.799 8.174 16.898 1.00 42.78 74 ILE B C 1
ATOM 1588 O O . ILE B 1 46 ? 15.098 8.601 17.814 1.00 35.01 74 ILE B O 1
ATOM 1593 N N . VAL B 1 47 ? 15.416 8.224 15.622 1.00 40.73 75 VAL B N 1
ATOM 1594 C CA . VAL B 1 47 ? 14.108 8.760 15.249 1.00 31.41 75 VAL B CA 1
ATOM 1595 C C . VAL B 1 47 ? 13.253 7.735 14.516 1.00 30.27 75 VAL B C 1
ATOM 1596 O O . VAL B 1 47 ? 13.663 7.210 13.486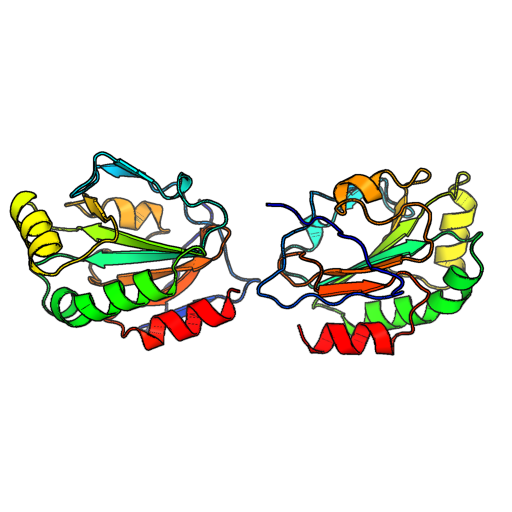 1.00 28.60 75 VAL B O 1
ATOM 1600 N N . VAL B 1 48 ? 12.060 7.455 15.043 1.00 33.52 76 VAL B N 1
ATOM 1601 C CA . VAL B 1 48 ? 11.116 6.580 14.355 1.00 24.54 76 VAL B CA 1
ATOM 1602 C C . VAL B 1 48 ? 10.092 7.414 13.597 1.00 24.85 76 VAL B C 1
ATOM 1603 O O . VAL B 1 48 ? 9.323 8.148 14.200 1.00 24.16 76 VAL B O 1
ATOM 1607 N N . LEU B 1 49 ? 10.084 7.311 12.276 1.00 21.62 77 LEU B N 1
ATOM 1608 C CA . LEU B 1 49 ? 9.142 8.089 11.487 1.00 22.72 77 LEU B CA 1
ATOM 1609 C C . LEU B 1 49 ? 7.932 7.241 11.141 1.00 26.40 77 LEU B C 1
ATOM 1610 O O . LEU B 1 49 ? 8.068 6.085 10.756 1.00 29.91 77 LEU B O 1
ATOM 1615 N N . ASN B 1 50 ? 6.748 7.820 11.271 1.00 23.97 78 ASN B N 1
ATOM 1616 C CA . ASN B 1 50 ? 5.524 7.104 10.951 1.00 24.55 78 ASN B CA 1
ATOM 1617 C C . ASN B 1 50 ? 4.564 7.971 10.162 1.00 26.88 78 ASN B C 1
ATOM 1618 O O . ASN B 1 50 ? 4.116 9.009 10.650 1.00 20.11 78 ASN B O 1
ATOM 1623 N N . ALA B 1 51 ? 4.276 7.560 8.932 1.00 24.50 79 ALA B N 1
ATOM 1624 C CA . ALA B 1 51 ? 3.275 8.233 8.118 1.00 22.52 79 ALA B CA 1
ATOM 1625 C C . ALA B 1 51 ? 1.909 7.707 8.505 1.00 22.77 79 ALA B C 1
ATOM 1626 O O . ALA B 1 51 ? 1.692 6.495 8.465 1.00 22.05 79 ALA B O 1
ATOM 1628 N N . TRP B 1 52 ? 0.992 8.606 8.867 1.00 22.96 80 TRP B N 1
ATOM 1629 C CA . TRP B 1 52 ? -0.320 8.189 9.388 1.00 21.41 80 TRP B CA 1
ATOM 1630 C C . TRP B 1 52 ? -1.426 9.161 9.021 1.00 23.29 80 TRP B C 1
ATOM 1631 O O . TRP B 1 52 ? -1.153 10.241 8.513 1.00 25.20 80 TRP B O 1
ATOM 1642 N N . GLY B 1 53 ? -2.670 8.761 9.297 1.00 24.96 81 GLY B N 1
ATOM 1643 C CA . GLY B 1 53 ? -3.843 9.621 9.192 1.00 23.47 81 GLY B CA 1
ATOM 1644 C C . GLY B 1 53 ? -4.938 9.030 10.067 1.00 27.27 81 GLY B C 1
ATOM 1645 O O . GLY B 1 53 ? -4.961 7.824 10.298 1.00 29.37 81 GLY B O 1
ATOM 1646 N N . GLN B 1 54 ? -5.850 9.843 10.580 1.00 29.53 82 GLN B N 1
ATOM 1647 C CA . GLN B 1 54 ? -6.862 9.265 11.462 1.00 34.57 82 GLN B CA 1
ATOM 1648 C C . GLN B 1 54 ? -7.907 8.492 10.656 1.00 26.76 82 GLN B C 1
ATOM 1649 O O . GLN B 1 54 ? -8.598 7.624 11.196 1.00 31.81 82 GLN B O 1
ATOM 1655 N N . TRP B 1 55 ? -8.001 8.808 9.366 1.00 28.27 83 TRP B N 1
ATOM 1656 C CA . TRP B 1 55 ? -8.854 8.101 8.405 1.00 25.84 83 TRP B CA 1
ATOM 1657 C C . TRP B 1 55 ? -8.387 6.679 8.106 1.00 27.30 83 TRP B C 1
ATOM 1658 O O . TRP B 1 55 ? -9.006 5.954 7.331 1.00 25.70 83 TRP B 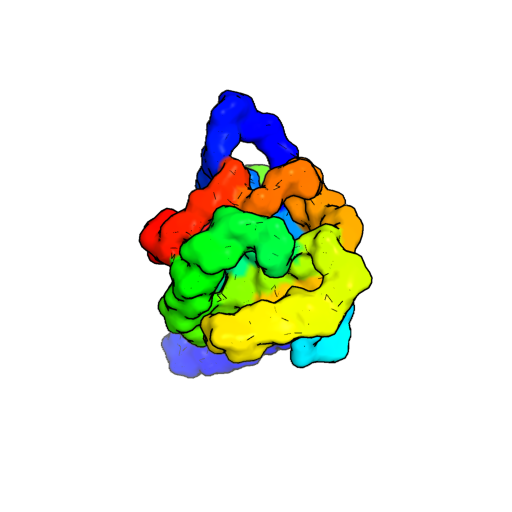O 1
ATOM 1669 N N . CYS B 1 56 ? -7.264 6.297 8.695 1.00 30.62 84 CYS B N 1
ATOM 1670 C CA . CYS B 1 56 ? -6.581 5.083 8.291 1.00 28.46 84 CYS B CA 1
ATOM 1671 C C . CYS B 1 56 ? -6.686 4.020 9.369 1.00 28.44 84 CYS B C 1
ATOM 1672 O O . CYS B 1 56 ? -6.076 4.162 10.426 1.00 31.91 84 CYS B O 1
ATOM 1675 N N . ALA B 1 57 ? -7.451 2.961 9.104 1.00 29.67 85 ALA B N 1
ATOM 1676 C CA . ALA B 1 57 ? -7.724 1.941 10.118 1.00 26.68 85 ALA B CA 1
ATOM 1677 C C . ALA B 1 57 ? -6.433 1.277 10.642 1.00 23.99 85 ALA B C 1
ATOM 1678 O O . ALA B 1 57 ? -6.218 1.245 11.858 1.00 25.32 85 ALA B O 1
ATOM 1680 N N . PRO B 1 58 ? -5.554 0.774 9.747 1.00 26.79 86 PRO B N 1
ATOM 1681 C CA . PRO B 1 58 ? -4.264 0.284 10.275 1.00 27.22 86 PRO B CA 1
ATOM 1682 C C . PRO B 1 58 ? -3.496 1.305 11.129 1.00 24.52 86 PRO B C 1
ATOM 1683 O O . PRO B 1 58 ? -2.915 0.919 12.136 1.00 28.88 86 PRO B O 1
ATOM 1687 N N . CYS B 1 59 ? -3.515 2.582 10.762 1.00 26.52 87 CYS B N 1
ATOM 1688 C CA . CYS B 1 59 ? -2.868 3.590 11.596 1.00 27.25 87 CYS B CA 1
ATOM 1689 C C . CYS B 1 59 ? -3.497 3.614 12.989 1.00 28.90 87 CYS B C 1
ATOM 1690 O O . CYS B 1 59 ? -2.779 3.622 14.000 1.00 24.84 87 CYS B O 1
ATOM 1693 N N . ARG B 1 60 ? -4.835 3.623 13.035 1.00 23.83 88 ARG B N 1
ATOM 1694 C CA . ARG B 1 60 ? -5.568 3.653 14.298 1.00 26.58 88 ARG B CA 1
ATOM 1695 C C . ARG B 1 60 ? -5.248 2.404 15.131 1.00 27.42 88 ARG B C 1
ATOM 1696 O O . ARG B 1 60 ? -5.022 2.484 16.347 1.00 26.67 88 ARG B O 1
ATOM 1704 N N . SER B 1 61 ? -5.205 1.255 14.465 1.00 27.10 89 SER B N 1
ATOM 1705 C CA . SER B 1 61 ? -4.845 -0.008 15.107 1.00 22.15 89 SER B CA 1
ATOM 1706 C C . SER B 1 61 ? -3.443 -0.025 15.730 1.00 32.84 89 SER B C 1
ATOM 1707 O O . SER B 1 61 ? -3.244 -0.643 16.783 1.00 32.81 89 SER B O 1
ATOM 1710 N N . GLU B 1 62 ? -2.471 0.641 15.095 1.00 33.19 90 GLU B N 1
ATOM 1711 C CA . GLU B 1 62 ? -1.087 0.585 15.591 1.00 34.04 90 GLU B CA 1
ATOM 1712 C C . GLU B 1 62 ? -0.729 1.766 16.492 1.00 32.68 90 GLU B C 1
ATOM 1713 O O . GLU B 1 62 ? 0.383 1.836 17.005 1.00 33.45 90 GLU B O 1
ATOM 1719 N N . SER B 1 63 ? -1.676 2.675 16.703 1.00 25.09 91 SER B N 1
ATOM 1720 C CA . SER B 1 63 ? -1.398 3.936 17.388 1.00 27.54 91 SER B CA 1
ATOM 1721 C C . SER B 1 63 ? -0.900 3.765 18.818 1.00 32.31 91 SER B C 1
ATOM 1722 O O . SER B 1 63 ? 0.015 4.467 19.245 1.00 36.84 91 SER B O 1
ATOM 1725 N N . ASP B 1 64 ? -1.496 2.835 19.559 1.00 28.94 92 ASP B N 1
ATOM 1726 C CA . ASP B 1 64 ? -1.073 2.581 20.938 1.00 32.50 92 ASP B CA 1
ATOM 1727 C C . ASP B 1 64 ? 0.326 1.970 21.033 1.00 36.35 92 ASP B C 1
ATOM 1728 O O . ASP B 1 64 ? 1.007 2.102 22.056 1.00 30.67 92 ASP B O 1
ATOM 1733 N N . ASP B 1 65 ? 0.738 1.279 19.975 1.00 28.10 93 ASP B N 1
ATOM 1734 C CA . ASP B 1 65 ? 2.033 0.626 19.972 1.00 32.33 93 ASP B CA 1
ATOM 1735 C C . ASP B 1 65 ? 3.128 1.658 19.719 1.00 32.93 93 ASP B C 1
ATOM 1736 O O . ASP B 1 65 ? 4.142 1.656 20.401 1.00 36.32 93 ASP B O 1
ATOM 1741 N N . LEU B 1 66 ? 2.897 2.553 18.762 1.00 30.78 94 LEU B N 1
ATOM 1742 C CA . LEU B 1 66 ? 3.806 3.663 18.491 1.00 28.24 94 LEU B CA 1
ATOM 1743 C C . LEU B 1 66 ? 4.034 4.511 19.740 1.00 36.76 94 LEU B C 1
ATOM 1744 O O . LEU B 1 66 ? 5.142 4.977 19.991 1.00 32.60 94 LEU B O 1
ATOM 1749 N N . GLN B 1 67 ? 2.979 4.714 20.522 1.00 35.78 95 GLN B N 1
ATOM 1750 C CA . GLN B 1 67 ? 3.101 5.489 21.747 1.00 37.15 95 GLN B CA 1
ATOM 1751 C C . GLN B 1 67 ? 4.036 4.784 22.710 1.00 34.46 95 GLN B C 1
ATOM 1752 O O . GLN B 1 67 ? 4.935 5.409 23.276 1.00 37.78 95 GLN B O 1
ATOM 1758 N N . GLU B 1 68 ? 3.811 3.482 22.881 1.00 28.96 96 GLU B N 1
ATOM 1759 C CA . GLU B 1 68 ? 4.632 2.638 23.747 1.00 36.24 96 GLU B CA 1
ATOM 1760 C C . GLU B 1 68 ? 6.117 2.657 23.343 1.00 38.22 96 GLU B C 1
ATOM 1761 O O . GLU B 1 68 ? 7.005 2.737 24.192 1.00 41.01 96 GLU B O 1
ATOM 1767 N N . VAL B 1 69 ? 6.366 2.590 22.039 1.00 33.00 97 VAL B N 1
ATOM 1768 C CA . VAL B 1 69 ? 7.707 2.636 21.493 1.00 33.96 97 VAL B CA 1
ATOM 1769 C C . VAL B 1 69 ? 8.341 3.976 21.820 1.00 37.05 97 VAL B C 1
ATOM 1770 O O . VAL B 1 69 ? 9.512 4.054 22.206 1.00 36.18 97 VAL B O 1
ATOM 1774 N N . HIS B 1 70 ? 7.553 5.033 21.668 1.00 32.39 98 HIS B N 1
ATOM 1775 C CA . HIS B 1 70 ? 8.014 6.381 21.981 1.00 40.06 98 HIS B CA 1
ATOM 1776 C C . HIS B 1 70 ? 8.401 6.496 23.454 1.00 39.30 98 HIS B C 1
ATOM 1777 O O . HIS B 1 70 ? 9.415 7.107 23.801 1.00 41.15 98 HIS B O 1
ATOM 1784 N N . GLU B 1 71 ? 7.590 5.891 24.314 1.00 39.73 99 GLU B N 1
ATOM 1785 C CA . GLU B 1 71 ? 7.888 5.847 25.740 1.00 39.16 99 GLU B CA 1
ATOM 1786 C C . GLU B 1 71 ? 9.179 5.056 25.977 1.00 38.84 99 GLU B C 1
ATOM 1787 O O . GLU B 1 71 ? 10.038 5.476 26.753 1.00 38.48 99 GLU B O 1
ATOM 1793 N N . TYR B 1 72 ? 9.311 3.936 25.269 1.00 39.09 100 TYR B N 1
ATOM 1794 C CA . TYR B 1 72 ? 10.471 3.055 25.353 1.00 39.52 100 TYR B CA 1
ATOM 1795 C C . TYR B 1 72 ? 11.750 3.792 24.994 1.00 41.65 100 TYR B C 1
ATOM 1796 O O . TYR B 1 72 ? 12.799 3.583 25.603 1.00 42.68 100 TYR B O 1
ATOM 1805 N N . LEU B 1 73 ? 11.662 4.651 23.990 1.00 40.71 101 LEU B N 1
ATOM 1806 C CA . LEU B 1 73 ? 12.828 5.384 23.548 1.00 37.12 101 LEU B CA 1
ATOM 1807 C C . LEU B 1 73 ? 13.328 6.320 24.638 1.00 44.81 101 LEU B C 1
ATOM 1808 O O . LEU B 1 73 ? 14.531 6.418 24.866 1.00 44.88 101 LEU B O 1
ATOM 1813 N N . GLY B 1 74 ? 12.407 6.987 25.326 1.00 47.46 102 GLY B N 1
ATOM 1814 C CA . GLY B 1 74 ? 12.775 7.892 26.401 1.00 38.29 102 GLY B CA 1
ATOM 1815 C C . GLY B 1 74 ? 13.781 8.922 25.939 1.00 42.82 102 GLY B C 1
ATOM 1816 O O . GLY B 1 74 ? 13.528 9.672 24.996 1.00 43.28 102 GLY B O 1
ATOM 1817 N N . ASP B 1 75 ? 14.946 8.925 26.580 1.00 53.00 103 ASP B N 1
ATOM 1818 C CA . ASP B 1 75 ? 15.973 9.922 26.306 1.00 40.93 103 ASP B CA 1
ATOM 1819 C C . ASP B 1 75 ? 16.763 9.664 25.037 1.00 46.78 103 ASP B C 1
ATOM 1820 O O . ASP B 1 75 ? 17.319 10.593 24.463 1.00 52.60 103 ASP B O 1
ATOM 1825 N N . LYS B 1 76 ? 16.835 8.413 24.598 1.00 46.02 104 LYS B N 1
AT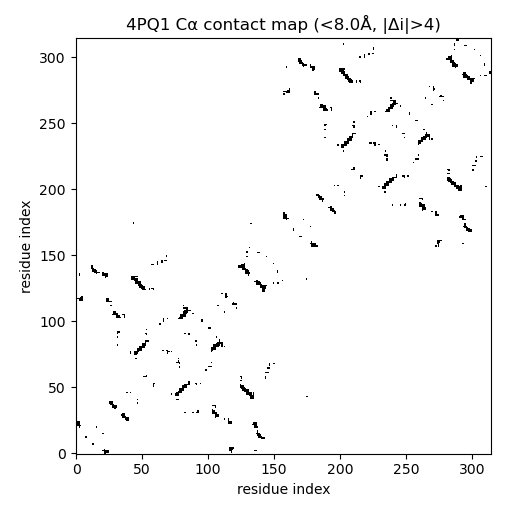OM 1826 C CA . LYS B 1 76 ? 17.713 8.103 23.474 1.00 47.18 104 LYS B CA 1
ATOM 1827 C C . LYS B 1 76 ? 17.032 8.337 22.131 1.00 49.21 104 LYS B C 1
ATOM 1828 O O . LYS B 1 76 ? 17.691 8.311 21.088 1.00 44.54 104 LYS B O 1
ATOM 1834 N N . GLY B 1 77 ? 15.724 8.590 22.148 1.00 43.48 105 GLY B N 1
ATOM 1835 C CA . GLY B 1 77 ? 14.999 8.764 20.903 1.00 40.38 105 GLY B CA 1
ATOM 1836 C C . GLY B 1 77 ? 13.621 9.400 20.954 1.00 38.04 105 GLY B C 1
ATOM 1837 O O . GLY B 1 77 ? 13.112 9.760 22.018 1.00 36.70 105 GLY B O 1
ATOM 1838 N N . THR B 1 78 ? 13.026 9.541 19.774 1.00 36.42 106 THR B N 1
ATOM 1839 C CA . THR B 1 78 ? 11.668 10.053 19.630 1.00 39.91 106 THR B CA 1
ATOM 1840 C C . THR B 1 78 ? 10.957 9.373 18.459 1.00 38.08 106 THR B C 1
ATOM 1841 O O . THR B 1 78 ? 11.580 9.018 17.447 1.00 31.55 106 THR B O 1
ATOM 1845 N N . VAL B 1 79 ? 9.656 9.147 18.616 1.00 32.05 107 VAL B N 1
ATOM 1846 C CA . VAL B 1 79 ? 8.826 8.880 17.471 1.00 21.88 107 VAL B CA 1
ATOM 1847 C C . VAL B 1 79 ? 8.454 10.248 16.902 1.00 27.39 107 VAL B C 1
ATOM 1848 O O . VAL B 1 79 ? 8.288 11.221 17.648 1.00 24.68 107 VAL B O 1
ATOM 1852 N N . VAL B 1 80 ? 8.377 10.338 15.579 1.00 24.31 108 VAL B N 1
ATOM 1853 C CA . VAL B 1 80 ? 7.880 11.537 14.922 1.00 20.15 108 VAL B CA 1
ATOM 1854 C C . VAL B 1 80 ? 6.886 11.154 13.835 1.00 28.30 108 VAL B C 1
ATOM 1855 O O . VAL B 1 80 ? 7.213 10.383 12.932 1.00 23.70 108 VAL B O 1
ATOM 1859 N N . GLY B 1 81 ? 5.673 11.702 13.914 1.00 28.14 109 GLY B N 1
ATOM 1860 C CA . GLY B 1 81 ? 4.633 11.337 12.969 1.00 22.87 109 GLY B CA 1
ATOM 1861 C C . GLY B 1 81 ? 4.671 12.227 11.748 1.00 25.70 109 GLY B C 1
ATOM 1862 O O . GLY B 1 81 ? 5.128 13.368 11.817 1.00 24.93 109 GLY B O 1
ATOM 1863 N N . ILE B 1 82 ? 4.226 11.693 10.617 1.00 22.33 110 ILE B N 1
ATOM 1864 C CA . ILE B 1 82 ? 3.954 12.525 9.456 1.00 26.64 110 ILE B CA 1
ATOM 1865 C C . ILE B 1 82 ? 2.468 12.355 9.113 1.00 29.81 110 ILE B C 1
ATOM 1866 O O . ILE B 1 82 ? 2.068 11.394 8.458 1.00 26.15 110 ILE B O 1
ATOM 1871 N N . ASN B 1 83 ? 1.654 13.289 9.586 1.00 24.93 111 ASN B N 1
ATOM 1872 C CA . ASN B 1 83 ? 0.222 13.219 9.361 1.00 26.82 111 ASN B CA 1
ATOM 1873 C C . ASN B 1 83 ? -0.060 13.530 7.896 1.00 33.07 111 ASN B C 1
ATOM 1874 O O . ASN B 1 83 ? 0.370 14.571 7.386 1.00 30.59 111 ASN B O 1
ATOM 1879 N N . VAL B 1 84 ? -0.743 12.617 7.208 1.00 26.88 112 VAL B N 1
ATOM 1880 C CA . VAL B 1 84 ? -0.888 12.729 5.760 1.00 25.24 112 VAL B CA 1
ATOM 1881 C C . VAL B 1 84 ? -2.345 12.569 5.322 1.00 30.92 112 VAL B C 1
ATOM 1882 O O . VAL B 1 84 ? -3.111 11.853 5.950 1.00 27.29 112 VAL B O 1
ATOM 1886 N N . ARG B 1 85 ? -2.709 13.245 4.239 1.00 37.02 113 ARG B N 1
ATOM 1887 C CA . ARG B 1 85 ? -4.073 13.223 3.698 1.00 31.94 113 ARG B CA 1
ATOM 1888 C C . ARG B 1 85 ? -5.185 13.456 4.739 1.00 37.28 113 ARG B C 1
ATOM 1889 O O . ARG B 1 85 ? -6.299 12.940 4.616 1.00 41.90 113 ARG B O 1
ATOM 1897 N N . ASP B 1 86 ? -4.871 14.257 5.749 1.00 33.34 114 ASP B N 1
ATOM 1898 C CA . ASP B 1 86 ? -5.831 14.689 6.761 1.00 39.22 114 ASP B CA 1
ATOM 1899 C C . ASP B 1 86 ? -6.056 16.188 6.583 1.00 40.88 114 ASP B C 1
ATOM 1900 O O . ASP B 1 86 ? -5.408 16.997 7.255 1.00 35.93 114 ASP B O 1
ATOM 1905 N N . TYR B 1 87 ? -6.949 16.569 5.674 1.00 34.09 115 TYR B N 1
ATOM 1906 C CA . TYR B 1 87 ? -7.057 17.979 5.293 1.00 40.36 115 TYR B CA 1
ATOM 1907 C C . TYR B 1 87 ? -7.762 18.834 6.343 1.00 36.71 115 TYR B C 1
ATOM 1908 O O . TYR B 1 87 ? -7.699 20.060 6.308 1.00 31.66 115 TYR B O 1
ATOM 1917 N N . SER B 1 88 ? -8.415 18.178 7.288 1.00 29.88 116 SER B N 1
ATOM 1918 C CA . SER B 1 88 ? -9.031 18.878 8.395 1.00 39.77 116 SER B CA 1
ATOM 1919 C C . SER B 1 88 ? -8.113 18.780 9.608 1.00 39.50 116 SER B C 1
ATOM 1920 O O . SER B 1 88 ? -8.245 17.862 10.425 1.00 43.81 116 SER B O 1
ATOM 1923 N N . LYS B 1 89 ? -7.196 19.740 9.727 1.00 35.04 117 LYS B N 1
ATOM 1924 C CA . LYS B 1 89 ? -6.131 19.672 10.722 1.00 32.16 117 LYS B CA 1
ATOM 1925 C C . LYS B 1 89 ? -6.644 19.379 12.129 1.00 42.76 117 LYS B C 1
ATOM 1926 O O . LYS B 1 89 ? -5.975 18.700 12.918 1.00 37.15 117 LYS B O 1
ATOM 1932 N N . ASN B 1 90 ? -7.844 19.865 12.438 1.00 43.40 118 ASN B N 1
ATOM 1933 C CA . ASN B 1 90 ? -8.371 19.728 13.789 1.00 38.28 118 ASN B CA 1
ATOM 1934 C C . ASN B 1 90 ? -8.745 18.287 14.113 1.00 35.64 118 ASN B C 1
ATOM 1935 O O . ASN B 1 90 ? -8.587 17.846 15.251 1.00 33.25 118 ASN B O 1
ATOM 1940 N N . ILE B 1 91 ? -9.215 17.546 13.113 1.00 36.29 119 ILE B N 1
ATOM 1941 C CA . ILE B 1 91 ? -9.512 16.131 13.302 1.00 36.01 119 ILE B CA 1
ATOM 1942 C C . ILE B 1 91 ? -8.236 15.328 13.644 1.00 39.59 119 ILE B C 1
ATOM 1943 O O . ILE B 1 91 ? -8.238 14.487 14.555 1.00 33.22 119 ILE B O 1
ATOM 1948 N N . ALA B 1 92 ? -7.139 15.602 12.942 1.00 35.13 120 ALA B N 1
ATOM 1949 C CA . ALA B 1 92 ? -5.871 14.934 13.253 1.00 32.73 120 ALA B CA 1
ATOM 1950 C C . ALA B 1 92 ? -5.431 15.276 14.675 1.00 32.04 120 ALA B C 1
ATOM 1951 O O . ALA B 1 92 ? -5.077 14.389 15.454 1.00 25.80 120 ALA B O 1
ATOM 1953 N N . GLN B 1 93 ? -5.486 16.564 15.011 1.00 33.86 121 GLN B N 1
ATOM 1954 C CA . GLN B 1 93 ? -5.225 17.026 16.371 1.00 30.79 121 GLN B CA 1
ATOM 1955 C C . GLN B 1 93 ? -6.133 16.367 17.400 1.00 32.26 121 GLN B C 1
ATOM 1956 O O . GLN B 1 93 ? -5.650 15.926 18.443 1.00 43.27 121 GLN B O 1
ATOM 1962 N N . ASP B 1 94 ? -7.439 16.327 17.118 1.00 39.16 122 ASP B N 1
ATOM 1963 C CA . ASP B 1 94 ? -8.409 15.618 17.953 1.00 30.93 122 ASP B CA 1
ATOM 1964 C C . ASP B 1 94 ? -7.899 14.206 18.229 1.00 34.51 122 ASP B C 1
ATOM 1965 O O . ASP B 1 94 ? -7.829 13.767 19.377 1.00 31.02 122 ASP B O 1
ATOM 1970 N N . PHE B 1 95 ? -7.533 13.502 17.162 1.00 32.99 123 PHE B N 1
ATOM 1971 C CA . PHE B 1 95 ? -7.046 12.129 17.283 1.00 35.34 123 PHE B CA 1
ATOM 1972 C C . PHE B 1 95 ? -5.850 12.014 18.221 1.00 33.49 123 PHE B C 1
ATOM 1973 O O . PHE B 1 95 ? -5.733 11.044 18.963 1.00 35.64 123 PHE B O 1
ATOM 1981 N N . VAL B 1 96 ? -4.972 13.008 18.196 1.00 30.42 124 VAL B N 1
ATOM 1982 C CA . VAL B 1 96 ? -3.751 12.966 19.001 1.00 36.40 124 VAL B CA 1
ATOM 1983 C C . VAL B 1 96 ? -4.049 13.126 20.491 1.00 38.78 124 VAL B C 1
ATOM 1984 O O . VAL B 1 96 ? -3.435 12.450 21.335 1.00 31.96 124 VAL B O 1
ATOM 1988 N N . LYS B 1 97 ? -4.990 14.018 20.813 1.00 35.78 125 LYS B N 1
ATOM 1989 C CA . LYS B 1 97 ? -5.327 14.282 22.211 1.00 33.14 125 LYS B CA 1
ATOM 1990 C C . LYS B 1 97 ? -6.231 13.196 22.765 1.00 35.15 125 LYS B C 1
ATOM 1991 O O . LYS B 1 97 ? -6.022 12.720 23.882 1.00 36.44 125 LYS B O 1
ATOM 1997 N N . ASP B 1 98 ? -7.235 12.809 21.981 1.00 33.58 126 ASP B N 1
ATOM 1998 C CA . ASP B 1 98 ? -8.198 11.801 22.418 1.00 37.01 126 ASP B CA 1
ATOM 1999 C C . ASP B 1 98 ? -7.472 10.528 22.845 1.00 38.65 126 ASP B C 1
ATOM 2000 O O . ASP B 1 98 ? -7.863 9.885 23.809 1.00 41.85 126 ASP B O 1
ATOM 2005 N N . ASN B 1 99 ? -6.382 10.197 22.161 1.00 37.51 127 ASN B N 1
ATOM 2006 C CA . ASN B 1 99 ? -5.709 8.927 22.402 1.00 40.99 127 ASN B CA 1
ATOM 2007 C C . ASN B 1 99 ? -4.443 8.999 23.259 1.00 39.93 127 ASN B C 1
ATOM 2008 O O . ASN B 1 99 ? -3.811 7.973 23.510 1.00 37.23 127 ASN B O 1
ATOM 2013 N N . GLY B 1 100 ? -4.073 10.196 23.705 1.00 36.50 128 GLY B N 1
ATOM 2014 C CA . GLY B 1 100 ? -2.921 10.353 24.580 1.00 39.48 128 GLY B CA 1
ATOM 2015 C C . GLY B 1 100 ? -1.550 10.281 23.912 1.00 44.39 128 GLY B C 1
ATOM 2016 O O . GLY B 1 100 ? -0.555 9.923 24.546 1.00 35.57 128 GLY B O 1
ATOM 2017 N N . ILE B 1 101 ? -1.492 10.627 22.631 1.00 41.81 129 ILE B N 1
ATOM 2018 C CA . ILE B 1 101 ? -0.237 10.629 21.901 1.00 38.60 129 ILE B CA 1
ATOM 2019 C C . ILE B 1 101 ? 0.629 11.825 22.273 1.00 37.09 129 ILE B C 1
ATOM 2020 O O . ILE B 1 101 ? 0.285 12.975 22.008 1.00 35.69 129 ILE B O 1
ATOM 2025 N N . THR B 1 102 ? 1.771 11.544 22.881 1.00 38.44 130 THR B N 1
ATOM 2026 C CA . THR B 1 102 ? 2.625 12.608 23.383 1.00 38.41 130 THR B CA 1
ATOM 2027 C C . THR B 1 102 ? 3.770 12.914 22.439 1.00 34.31 130 THR B C 1
ATOM 2028 O O . THR B 1 102 ? 4.538 13.853 22.662 1.00 39.41 130 THR B O 1
ATOM 2032 N N . TYR B 1 103 ? 3.898 12.122 21.382 1.00 30.73 131 TYR B N 1
ATOM 2033 C CA . TYR B 1 103 ? 4.968 12.358 20.433 1.00 33.64 131 TYR B CA 1
ATOM 2034 C C . TYR B 1 103 ? 4.472 13.310 19.338 1.00 32.78 131 TYR B C 1
ATOM 2035 O O . TYR B 1 103 ? 3.280 13.340 19.028 1.00 33.95 131 TYR B O 1
ATOM 2044 N N . PRO B 1 104 ? 5.381 14.120 18.774 1.00 32.03 132 PRO B N 1
ATOM 2045 C CA . PRO B 1 104 ? 4.994 15.148 17.798 1.00 25.26 132 PRO B CA 1
ATOM 2046 C C . PRO B 1 104 ? 4.807 14.607 16.387 1.00 28.97 132 PRO B C 1
ATOM 2047 O O . PRO B 1 104 ? 5.344 13.545 16.062 1.00 29.96 132 PRO B O 1
ATOM 2051 N N . SER B 1 105 ? 4.078 15.344 15.554 1.00 25.86 133 SER B N 1
ATOM 2052 C CA . SER B 1 105 ? 3.936 15.011 14.138 1.00 33.69 133 SER B CA 1
ATOM 2053 C C . SER B 1 105 ? 4.190 16.219 13.244 1.00 35.68 133 SER B C 1
ATOM 2054 O O . SER B 1 105 ? 3.895 17.357 13.627 1.00 35.54 133 SER B O 1
ATOM 2057 N N . ILE B 1 106 ? 4.733 15.966 12.055 1.00 29.04 134 ILE B N 1
ATOM 2058 C CA . ILE B 1 106 ? 4.683 16.948 10.977 1.00 32.15 134 ILE B CA 1
ATOM 2059 C C . ILE B 1 106 ? 3.273 16.963 10.364 1.00 31.26 134 ILE B C 1
ATOM 2060 O O . ILE B 1 106 ? 2.647 15.915 10.212 1.00 30.42 134 ILE B O 1
ATOM 2065 N N . TYR B 1 107 ? 2.767 18.144 10.024 1.00 35.08 135 TYR B N 1
ATOM 2066 C CA . TYR B 1 107 ? 1.488 18.234 9.327 1.00 26.05 135 TYR B CA 1
ATOM 2067 C C . TYR B 1 107 ? 1.703 18.327 7.818 1.00 28.46 135 TYR B C 1
ATOM 2068 O O . TYR B 1 107 ? 1.956 19.407 7.282 1.00 33.22 135 TYR B O 1
ATOM 2077 N N . ASP B 1 108 ? 1.591 17.199 7.127 1.00 28.52 136 ASP B N 1
ATOM 2078 C CA . ASP B 1 108 ? 1.913 17.150 5.705 1.00 31.84 136 ASP B CA 1
ATOM 2079 C C . ASP B 1 108 ? 0.775 16.536 4.855 1.00 33.87 136 ASP B C 1
ATOM 2080 O O . ASP B 1 108 ? 0.909 15.416 4.368 1.00 32.06 136 ASP B O 1
ATOM 2085 N N . PRO B 1 109 ? -0.348 17.274 4.671 1.00 30.31 137 PRO B N 1
ATOM 2086 C CA . PRO B 1 109 ? -1.493 16.693 3.945 1.00 34.85 137 PRO B CA 1
ATOM 2087 C C . PRO B 1 109 ? -1.139 16.084 2.570 1.00 35.23 137 PRO B C 1
ATOM 2088 O O . PRO B 1 109 ? -1.572 14.955 2.309 1.00 31.90 137 PRO B O 1
ATOM 2092 N N . PRO B 1 110 ? -0.343 16.778 1.726 1.00 35.01 138 PRO B N 1
ATOM 2093 C CA . PRO B 1 110 ? -0.039 16.128 0.445 1.00 34.38 138 PRO B CA 1
ATOM 2094 C C . PRO B 1 110 ? 1.071 15.073 0.535 1.00 28.17 138 PRO B C 1
ATOM 2095 O O . PRO B 1 110 ? 1.458 14.510 -0.481 1.00 28.83 138 PRO B O 1
ATOM 2099 N N . PHE B 1 111 ? 1.539 14.784 1.741 1.00 27.15 139 PHE B N 1
ATOM 2100 C CA . PHE B 1 111 ? 2.678 13.887 1.946 1.00 37.21 139 PHE B CA 1
ATOM 2101 C C . PHE B 1 111 ? 3.909 14.277 1.098 1.00 36.53 139 PHE B C 1
ATOM 2102 O O . PHE B 1 111 ? 4.483 13.448 0.388 1.00 32.94 139 PHE B O 1
ATOM 2110 N N . LYS B 1 112 ? 4.319 15.539 1.204 1.00 37.13 140 LYS B N 1
ATOM 2111 C CA . LYS B 1 112 ? 5.511 16.024 0.510 1.00 30.83 140 LYS B CA 1
ATOM 2112 C C . LYS B 1 112 ? 6.788 15.347 0.989 1.00 38.63 140 LYS B C 1
ATOM 2113 O O . LYS B 1 112 ? 7.791 15.313 0.280 1.00 36.88 140 LYS B O 1
ATOM 2119 N N . THR B 1 113 ? 6.747 14.834 2.210 1.00 33.34 141 THR B N 1
ATOM 2120 C CA . THR B 1 113 ? 7.919 14.275 2.845 1.00 32.43 141 THR B CA 1
ATOM 2121 C C . THR B 1 113 ? 8.317 12.937 2.220 1.00 36.81 141 THR B C 1
ATOM 2122 O O . THR B 1 113 ? 9.442 12.474 2.394 1.00 37.80 141 THR B O 1
ATOM 2126 N N . ALA B 1 114 ? 7.408 12.315 1.480 1.00 31.77 142 ALA B N 1
ATOM 2127 C CA . ALA B 1 114 ? 7.710 11.018 0.876 1.00 33.97 142 ALA B CA 1
ATOM 2128 C C . ALA B 1 114 ? 8.920 11.124 -0.064 1.00 38.37 142 ALA B C 1
ATOM 2129 O O . ALA B 1 114 ? 9.699 10.181 -0.200 1.00 44.84 142 ALA B O 1
ATOM 2131 N N . ALA B 1 115 ? 9.078 12.285 -0.691 1.00 41.02 143 ALA B N 1
ATOM 2132 C CA . ALA B 1 115 ? 10.199 12.525 -1.599 1.00 44.02 143 ALA B CA 1
ATOM 2133 C C . ALA B 1 115 ? 11.488 12.846 -0.844 1.00 44.45 143 ALA B C 1
ATOM 2134 O O . ALA B 1 115 ? 12.569 12.369 -1.207 1.00 43.13 143 ALA B O 1
ATOM 2136 N N . GLN B 1 116 ? 11.371 13.635 0.222 1.00 40.57 144 GLN B N 1
ATOM 2137 C CA . GLN B 1 116 ? 12.524 13.966 1.056 1.00 42.70 144 GLN B CA 1
ATOM 2138 C C . GLN B 1 116 ? 13.076 12.747 1.787 1.00 47.35 144 GLN B C 1
ATOM 2139 O O . GLN B 1 116 ? 14.062 12.842 2.524 1.00 40.94 144 GLN B O 1
ATOM 2145 N N . LEU B 1 117 ? 12.424 11.606 1.580 1.00 44.48 145 LEU B N 1
ATOM 2146 C CA . LEU B 1 117 ? 12.808 10.348 2.196 1.00 37.32 145 LEU B CA 1
ATOM 2147 C C . LEU B 1 117 ? 13.202 9.323 1.137 1.00 37.20 145 LEU B C 1
ATOM 2148 O O . LEU B 1 117 ? 13.013 8.126 1.321 1.00 40.56 145 LEU B O 1
ATOM 2153 N N . GLY B 1 118 ? 13.721 9.797 0.012 1.00 43.89 146 GLY B N 1
ATOM 2154 C CA . GLY B 1 118 ? 14.280 8.904 -0.988 1.00 40.24 146 GLY B CA 1
ATOM 2155 C C . GLY B 1 118 ? 13.235 8.181 -1.803 1.00 38.45 146 GLY B C 1
ATO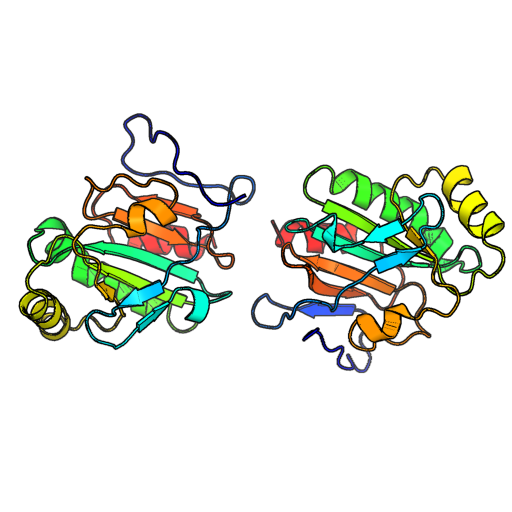M 2156 O O . GLY B 1 118 ? 13.508 7.149 -2.412 1.00 40.39 146 GLY B O 1
ATOM 2157 N N . GLY B 1 119 ? 12.024 8.726 -1.795 1.00 46.15 147 GLY B N 1
ATOM 2158 C CA . GLY B 1 119 ? 10.967 8.274 -2.677 1.00 36.09 147 GLY B CA 1
ATOM 2159 C C . GLY B 1 119 ? 10.288 6.990 -2.251 1.00 43.83 147 GLY B C 1
ATOM 2160 O O . GLY B 1 119 ? 9.984 6.136 -3.090 1.00 36.08 147 GLY B O 1
ATOM 2161 N N . VAL B 1 120 ? 10.062 6.838 -0.950 1.00 40.65 148 VAL B N 1
ATOM 2162 C CA . VAL B 1 120 ? 9.214 5.759 -0.461 1.00 38.75 148 VAL B CA 1
ATOM 2163 C C . VAL B 1 120 ? 7.825 5.985 -1.065 1.00 37.79 148 VAL B C 1
ATOM 2164 O O . VAL B 1 120 ? 7.413 7.127 -1.259 1.00 42.61 148 VAL B O 1
ATOM 2168 N N . PRO B 1 121 ? 7.115 4.902 -1.402 1.00 35.74 149 PRO B N 1
ATOM 2169 C CA . PRO B 1 121 ? 5.830 5.054 -2.092 1.00 36.04 149 PRO B CA 1
ATOM 2170 C C . PRO B 1 121 ? 4.776 5.761 -1.228 1.00 35.54 149 PRO B C 1
ATOM 2171 O O . PRO B 1 121 ? 4.481 5.323 -0.113 1.00 32.45 149 PRO B O 1
ATOM 2175 N N . ALA B 1 122 ? 4.217 6.853 -1.737 1.00 33.45 150 ALA B N 1
ATOM 2176 C CA . ALA B 1 122 ? 3.253 7.634 -0.959 1.00 34.57 150 ALA B CA 1
ATOM 2177 C C . ALA B 1 122 ? 1.906 6.923 -0.789 1.00 39.99 150 ALA B C 1
ATOM 2178 O O . ALA B 1 122 ? 1.059 7.373 -0.019 1.00 41.12 150 ALA B O 1
ATOM 2180 N N . SER B 1 123 ? 1.707 5.817 -1.497 1.00 36.36 151 SER B N 1
ATOM 2181 C CA . SER B 1 123 ? 0.447 5.084 -1.401 1.00 35.64 151 SER B CA 1
ATOM 2182 C C . SER B 1 123 ? 0.437 4.118 -0.224 1.00 35.21 151 SER B C 1
ATOM 2183 O O . SER B 1 123 ? -0.596 3.542 0.102 1.00 34.65 151 SER B O 1
ATOM 2186 N N . VAL B 1 124 ? 1.589 3.929 0.411 1.00 33.05 152 VAL B N 1
ATOM 2187 C CA . VAL B 1 124 ? 1.676 2.982 1.514 1.00 31.78 152 VAL B CA 1
ATOM 2188 C C . VAL B 1 124 ? 1.553 3.712 2.851 1.00 32.07 152 VAL B C 1
ATOM 2189 O O . VAL B 1 124 ? 2.539 4.204 3.391 1.00 34.48 152 VAL B O 1
ATOM 2193 N N . VAL B 1 125 ? 0.328 3.812 3.359 1.00 32.11 153 VAL B N 1
ATOM 2194 C CA . VAL B 1 125 ? 0.085 4.376 4.682 1.00 22.69 153 VAL B CA 1
ATOM 2195 C C . VAL B 1 125 ? -0.622 3.306 5.507 1.00 29.03 153 VAL B C 1
ATOM 2196 O O . VAL B 1 125 ? -1.579 2.701 5.037 1.00 30.00 153 VAL B O 1
ATOM 2200 N N . PRO B 1 126 ? -0.120 3.030 6.723 1.00 27.08 154 PRO B N 1
ATOM 2201 C CA . PRO B 1 126 ? 1.053 3.654 7.333 1.00 24.80 154 PRO B CA 1
ATOM 2202 C C . PRO B 1 126 ? 2.382 3.098 6.789 1.00 25.47 154 PRO B C 1
ATOM 2203 O O . PRO B 1 126 ? 2.423 2.000 6.240 1.00 19.23 154 PRO B O 1
ATOM 2207 N N . THR B 1 127 ? 3.448 3.881 6.934 1.00 30.34 155 THR B N 1
ATOM 2208 C CA . THR B 1 127 ? 4.819 3.423 6.711 1.00 21.21 155 THR B CA 1
ATOM 2209 C C . THR B 1 127 ? 5.612 3.815 7.941 1.00 24.73 155 THR B C 1
ATOM 2210 O O . THR B 1 127 ? 5.431 4.912 8.467 1.00 26.86 155 THR B O 1
ATOM 2214 N N . THR B 1 128 ? 6.459 2.918 8.428 1.00 25.68 156 THR B N 1
ATOM 2215 C CA . THR B 1 128 ? 7.297 3.250 9.573 1.00 28.79 156 THR B CA 1
ATOM 2216 C C . THR B 1 128 ? 8.770 3.100 9.208 1.00 30.82 156 THR B C 1
ATOM 2217 O O . THR B 1 128 ? 9.186 2.082 8.645 1.00 25.38 156 THR B O 1
ATOM 2221 N N . ILE B 1 129 ? 9.540 4.136 9.517 1.00 26.03 157 ILE B N 1
ATOM 2222 C CA . ILE B 1 129 ? 10.972 4.131 9.265 1.00 27.49 157 ILE B CA 1
ATOM 2223 C C . ILE B 1 129 ? 11.750 4.379 10.549 1.00 30.90 157 ILE B C 1
ATOM 2224 O O . ILE B 1 129 ? 11.541 5.390 11.237 1.00 26.79 157 ILE B O 1
ATOM 2229 N N . VAL B 1 130 ? 12.634 3.444 10.874 1.00 24.04 158 VAL B N 1
ATOM 2230 C CA . VAL B 1 130 ? 13.487 3.588 12.046 1.00 35.39 158 VAL B CA 1
ATOM 2231 C C . VAL B 1 130 ? 14.833 4.161 11.638 1.00 27.71 158 VAL B C 1
ATOM 2232 O O . VAL B 1 130 ? 15.597 3.499 10.943 1.00 29.44 158 VAL B O 1
ATOM 2236 N N . LEU B 1 131 ? 15.106 5.391 12.061 1.00 31.56 159 LEU B N 1
ATOM 2237 C CA . LEU B 1 131 ? 16.391 6.052 11.796 1.00 29.14 159 LEU B CA 1
ATOM 2238 C C . LEU B 1 131 ? 17.413 5.816 12.901 1.00 33.62 159 LEU B C 1
ATOM 2239 O O . LEU B 1 131 ? 17.038 5.797 14.074 1.00 29.54 159 LEU B O 1
ATOM 2244 N N . ASP B 1 132 ? 18.701 5.669 12.548 1.00 37.27 160 ASP B N 1
ATOM 2245 C CA . ASP B 1 132 ? 19.734 5.515 13.583 1.00 32.35 160 ASP B CA 1
ATOM 2246 C C . ASP B 1 132 ? 20.234 6.885 14.028 1.00 36.59 160 ASP B C 1
ATOM 2247 O O . ASP B 1 132 ? 19.778 7.913 13.515 1.00 33.87 160 ASP B O 1
ATOM 2252 N N . LYS B 1 133 ? 21.174 6.898 14.974 1.00 40.40 161 LYS B N 1
ATOM 2253 C CA . LYS B 1 133 ? 21.659 8.140 15.589 1.00 37.66 161 LYS B CA 1
ATOM 2254 C C . LYS B 1 133 ? 22.211 9.166 14.589 1.00 40.06 161 LYS B C 1
ATOM 2255 O O . LYS B 1 133 ? 22.403 10.338 14.934 1.00 42.01 161 LYS B O 1
ATOM 2261 N N . GLN B 1 134 ? 22.466 8.738 13.356 1.00 35.27 162 GLN B N 1
ATOM 2262 C CA . GLN B 1 134 ? 22.866 9.671 12.312 1.00 32.95 162 GLN B CA 1
ATOM 2263 C C . GLN B 1 134 ? 21.734 9.971 11.366 1.00 36.48 162 GLN B C 1
ATOM 2264 O O . GLN B 1 134 ? 21.956 10.559 10.307 1.00 35.19 162 GLN B O 1
ATOM 2270 N N . HIS B 1 135 ? 20.524 9.549 11.750 1.00 42.27 163 HIS B N 1
ATOM 2271 C CA . HIS B 1 135 ? 19.320 9.711 10.930 1.00 33.42 163 HIS B CA 1
ATOM 2272 C C . HIS B 1 135 ? 19.472 8.990 9.589 1.00 33.71 163 HIS B C 1
ATOM 2273 O O . HIS B 1 135 ? 19.222 9.552 8.520 1.00 33.31 163 HIS B O 1
ATOM 2280 N N . ARG B 1 136 ? 19.890 7.733 9.672 1.00 25.31 164 ARG B N 1
ATOM 2281 C CA . ARG B 1 136 ? 19.982 6.863 8.511 1.00 30.96 164 ARG B CA 1
ATOM 2282 C C . ARG B 1 136 ? 18.975 5.741 8.699 1.00 35.72 164 ARG B C 1
ATOM 2283 O O . ARG B 1 136 ? 18.923 5.145 9.780 1.00 31.61 164 ARG B O 1
ATOM 2291 N N . PRO B 1 137 ? 18.153 5.470 7.666 1.00 27.90 165 PRO B N 1
ATOM 2292 C CA . PRO B 1 137 ? 17.202 4.366 7.748 1.00 30.31 165 PRO B CA 1
ATOM 2293 C C . PRO B 1 137 ? 17.888 3.038 8.026 1.00 31.93 165 PRO B C 1
ATOM 2294 O O . PRO B 1 137 ? 18.828 2.654 7.331 1.00 36.92 165 PRO B O 1
ATOM 2298 N N . ALA B 1 138 ? 17.408 2.361 9.064 1.00 32.36 166 ALA B N 1
ATOM 2299 C CA . ALA B 1 138 ? 17.897 1.055 9.455 1.00 25.88 166 ALA B CA 1
ATOM 2300 C C . ALA B 1 138 ? 16.842 0.030 9.125 1.00 34.86 166 ALA B C 1
ATOM 2301 O O . ALA B 1 138 ? 17.121 -1.167 9.001 1.00 29.46 166 ALA B O 1
ATOM 2303 N N . ALA B 1 139 ? 15.613 0.517 8.992 1.00 31.80 167 ALA B N 1
ATOM 2304 C CA . ALA B 1 139 ? 14.477 -0.350 8.770 1.00 27.09 167 ALA B CA 1
ATOM 2305 C C . ALA B 1 139 ? 13.318 0.443 8.196 1.00 37.52 167 ALA B C 1
ATOM 2306 O O . ALA B 1 139 ? 12.965 1.514 8.709 1.00 30.72 167 ALA B O 1
ATOM 2308 N N . VAL B 1 140 ? 12.746 -0.077 7.114 1.00 37.74 168 VAL B N 1
ATOM 2309 C CA . VAL B 1 140 ? 11.522 0.472 6.555 1.00 26.79 168 VAL B CA 1
ATOM 2310 C C . VAL B 1 140 ? 10.421 -0.577 6.566 1.00 35.46 168 VAL B C 1
ATOM 2311 O O . VAL B 1 140 ? 10.584 -1.659 5.996 1.00 29.53 168 VAL B O 1
ATOM 2315 N N . PHE B 1 141 ? 9.305 -0.262 7.222 1.00 30.02 169 PHE B N 1
ATOM 2316 C CA . PHE B 1 141 ? 8.152 -1.153 7.230 1.00 23.01 169 PHE B CA 1
ATOM 2317 C C . PHE B 1 141 ? 7.053 -0.586 6.351 1.00 28.19 169 PHE B C 1
ATOM 2318 O O . PHE B 1 141 ? 6.530 0.504 6.620 1.00 24.11 169 PHE B O 1
ATOM 2326 N N . LEU B 1 142 ? 6.708 -1.327 5.303 1.00 27.50 170 LEU B N 1
ATOM 2327 C CA . LEU B 1 142 ? 5.696 -0.887 4.351 1.00 26.85 170 LEU B CA 1
ATOM 2328 C C . LEU B 1 142 ? 4.350 -1.516 4.709 1.00 34.74 170 LEU B C 1
ATOM 2329 O O . LEU B 1 142 ? 3.632 -2.028 3.847 1.00 25.66 170 LEU B O 1
ATOM 2334 N N . ARG B 1 143 ? 4.037 -1.472 6.002 1.00 27.59 171 ARG B N 1
ATOM 2335 C CA . ARG B 1 143 ? 2.946 -2.225 6.586 1.00 28.17 171 ARG B CA 1
ATOM 2336 C C . ARG B 1 143 ? 2.718 -1.726 8.004 1.00 30.44 171 ARG B C 1
ATOM 2337 O O . ARG B 1 143 ? 3.528 -0.968 8.541 1.00 32.26 171 ARG B O 1
ATOM 2345 N N . GLU B 1 144 ? 1.614 -2.148 8.601 1.00 31.13 172 GLU B N 1
ATOM 2346 C CA . GLU B 1 144 ? 1.344 -1.871 10.005 1.00 31.69 172 GLU B CA 1
ATOM 2347 C C . GLU B 1 144 ? 2.363 -2.586 10.883 1.00 30.00 172 GLU B C 1
ATOM 2348 O O . GLU B 1 144 ? 2.800 -3.689 10.555 1.00 34.76 172 GLU B O 1
ATOM 2354 N N . VAL B 1 145 ? 2.747 -1.973 11.997 1.00 28.11 173 VAL B N 1
ATOM 2355 C CA . VAL B 1 145 ? 3.769 -2.566 12.844 1.00 24.74 173 VAL B CA 1
ATOM 2356 C C . VAL B 1 145 ? 3.259 -2.827 14.248 1.00 34.66 173 VAL B C 1
ATOM 2357 O O . VAL B 1 145 ? 2.205 -2.331 14.644 1.00 36.52 173 VAL B O 1
ATOM 2361 N N . THR B 1 146 ? 4.000 -3.633 14.992 1.00 30.48 174 THR B N 1
ATOM 2362 C CA . THR B 1 146 ? 3.767 -3.762 16.416 1.00 32.57 174 THR B CA 1
ATOM 2363 C C . THR B 1 146 ? 4.887 -3.022 17.132 1.00 37.25 174 THR B C 1
ATOM 2364 O O . THR B 1 146 ? 5.876 -2.622 16.507 1.00 37.83 174 THR B O 1
ATOM 2368 N N . ALA B 1 147 ? 4.738 -2.831 18.436 1.00 33.12 175 ALA B N 1
ATOM 2369 C CA . ALA B 1 147 ? 5.806 -2.228 19.214 1.00 36.07 175 ALA B CA 1
ATOM 2370 C C . ALA B 1 147 ? 7.060 -3.086 19.142 1.00 35.68 175 ALA B C 1
ATOM 2371 O O . ALA B 1 147 ? 8.170 -2.562 19.064 1.00 31.91 175 ALA B O 1
ATOM 2373 N N . GLN B 1 148 ? 6.877 -4.403 19.162 1.00 36.49 176 GLN B N 1
ATOM 2374 C CA . GLN B 1 148 ? 8.013 -5.316 19.151 1.00 42.33 176 GLN B CA 1
ATOM 2375 C C . GLN B 1 148 ? 8.771 -5.261 17.842 1.00 41.27 176 GLN B C 1
ATOM 2376 O O . GLN B 1 148 ? 9.994 -5.339 17.853 1.00 41.45 176 GLN B O 1
ATOM 2382 N N . ASP B 1 149 ? 8.059 -5.143 16.723 1.00 40.78 177 ASP B N 1
ATOM 2383 C CA . ASP B 1 149 ? 8.719 -4.884 15.437 1.00 38.48 177 ASP B CA 1
ATOM 2384 C C . ASP B 1 149 ? 9.782 -3.807 15.598 1.00 36.40 177 ASP B C 1
ATOM 2385 O O . ASP B 1 149 ? 10.974 -4.034 15.347 1.00 37.59 177 ASP B O 1
ATOM 2390 N N . LEU B 1 150 ? 9.341 -2.643 16.063 1.00 32.66 178 LEU B N 1
ATOM 2391 C CA . LEU B 1 150 ? 10.209 -1.485 16.203 1.00 32.97 178 LEU B CA 1
ATOM 2392 C C . LEU B 1 150 ? 11.275 -1.641 17.292 1.00 34.28 178 LEU B C 1
ATOM 2393 O O . LEU B 1 150 ? 12.414 -1.221 17.107 1.00 34.01 178 LEU B O 1
ATOM 2398 N N . ILE B 1 151 ? 10.895 -2.223 18.427 1.00 33.48 179 ILE B N 1
ATOM 2399 C CA . ILE B 1 151 ? 11.792 -2.372 19.571 1.00 28.90 179 ILE B CA 1
ATOM 2400 C C . ILE B 1 151 ? 12.922 -3.305 19.211 1.00 38.64 179 ILE B C 1
ATOM 2401 O O . ILE B 1 151 ? 14.083 -3.062 19.567 1.00 37.68 179 ILE B O 1
ATOM 2406 N N . LYS B 1 152 ? 12.582 -4.371 18.489 1.00 34.79 180 LYS B N 1
ATOM 2407 C CA . LYS B 1 152 ? 13.600 -5.272 17.967 1.00 42.05 180 LYS B CA 1
ATOM 2408 C C . LYS B 1 152 ? 14.701 -4.457 17.282 1.00 31.02 180 LYS B C 1
ATOM 2409 O O . LYS B 1 152 ? 15.865 -4.528 17.655 1.00 41.79 180 LYS B O 1
ATOM 2415 N N . VAL B 1 153 ? 14.306 -3.643 16.309 1.00 33.28 181 VAL B N 1
ATOM 2416 C CA . VAL B 1 153 ? 15.225 -2.792 15.558 1.00 30.94 181 VAL B CA 1
ATOM 2417 C C . VAL B 1 153 ? 16.011 -1.823 16.439 1.00 36.11 181 VAL B C 1
ATOM 2418 O O . VAL B 1 153 ? 17.240 -1.725 16.346 1.00 43.09 181 VAL B O 1
ATOM 2422 N N . ILE B 1 154 ? 15.293 -1.098 17.285 1.00 36.49 182 ILE B N 1
ATOM 2423 C CA . ILE B 1 154 ? 15.889 -0.100 18.164 1.00 37.59 182 ILE B CA 1
ATOM 2424 C C . ILE B 1 154 ? 17.009 -0.689 19.011 1.00 32.38 182 ILE B C 1
ATOM 2425 O O . ILE B 1 154 ? 18.088 -0.112 19.102 1.00 32.89 182 ILE B O 1
ATOM 2430 N N . ASP B 1 155 ? 16.740 -1.840 19.616 1.00 32.59 183 ASP B N 1
ATOM 2431 C CA . ASP B 1 155 ? 17.684 -2.477 20.528 1.00 34.86 183 ASP B CA 1
ATOM 2432 C C . ASP B 1 155 ? 19.028 -2.762 19.853 1.00 43.03 183 ASP B C 1
ATOM 2433 O O . ASP B 1 155 ? 20.062 -2.805 20.515 1.00 33.78 183 ASP B O 1
ATOM 2438 N N . SER B 1 156 ? 18.993 -2.935 18.534 1.00 44.69 184 SER B N 1
ATOM 2439 C CA . SER B 1 156 ? 20.175 -3.247 17.744 1.00 37.41 184 SER B CA 1
ATOM 2440 C C . SER B 1 156 ? 20.947 -1.993 17.344 1.00 45.14 184 SER B C 1
ATOM 2441 O O . SER B 1 156 ? 22.041 -2.081 16.769 1.00 40.24 184 SER B O 1
ATOM 2444 N N . LEU B 1 157 ? 20.380 -0.826 17.634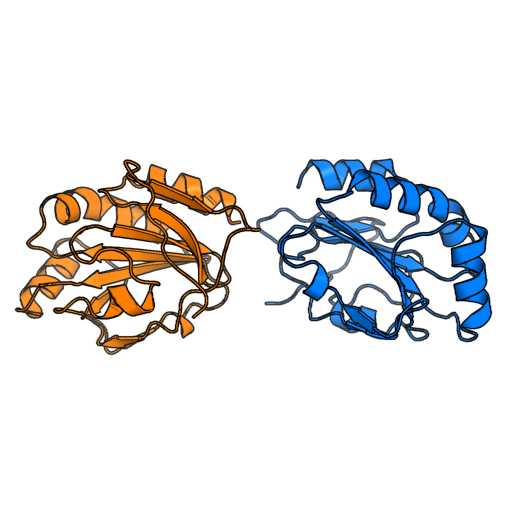 1.00 39.07 185 LEU B N 1
ATOM 2445 C CA . LEU B 1 157 ? 21.018 0.434 17.245 1.00 44.33 185 LEU B CA 1
ATOM 2446 C C . LEU B 1 157 ? 21.745 1.118 18.400 1.00 39.62 185 LEU B C 1
ATOM 2447 O O . LEU B 1 157 ? 22.307 2.207 18.235 1.00 40.73 185 LEU B O 1
ATOM 2452 N N . SER B 1 158 ? 21.717 0.483 19.566 1.00 35.71 186 SER B N 1
ATOM 2453 C CA . SER B 1 158 ? 22.311 1.055 20.766 1.00 40.25 186 SER B CA 1
ATOM 2454 C C . SER B 1 158 ? 23.835 1.121 20.662 1.00 42.23 186 SER B C 1
ATOM 2455 O O . SER B 1 158 ? 24.449 1.949 21.320 1.00 39.07 186 SER B O 1
#

Nearest PDB structures (foldseek):
  4pq1-assembly1_A  TM=1.000E+00  e=3.929E-33  Corynebacterium diphtheriae NCTC 13129
  3lwa-assembly1_A  TM=9.815E-01  e=1.262E-25  Corynebacterium glutamicum
  3or5-assembly1_A  TM=8.673E-01  e=8.425E-11  Chlorobaculum tepidum
  5um7-assembly2_B  TM=8.365E-01  e=1.297E-08  Streptococcus gordonii str. Challis substr. CH1
  4grf-assembly1_A  TM=8.192E-01  e=4.785E-08  Phocaeicola vulgatus ATCC 8482

Secondary structure (DSSP, 8-state):
--------TT-SEEE--GGG-------EEEBSSSSEEEGGGGTTSEEEEEEE-TT-HHHHHTHHHHHHHHHHHGGGEEEEEEE-S--SHHHHHHHHHHTT--S-EEE-TT-THHHHTTS--TT-SSEEEEE-TTS-EEEEESS---HHHHHHHHHH-/--------TT-SEEE--GGG--PPPP-EEEBSSSSEEEGGGGTTSEEEEEEE-TT-HHHHHHHHHHHHHHHHHGGGEEEEEEE-S--SHHHHHHHHHHTT--S-EEE-TT-GGGTTTT---TT--SEEEEE-TTS-EEEEESS---HHHHHHHHHTT-

CATH classification: 3.40.30.10

Sequence (315 aa):
GTFQFHSPGGKTEIIFYDEGERAPVSEIRGEGLTSSDSVSLADYKDKIVVLNAWGQWCAPCRSESDDLQEVHEYLGDKGTVVGINVRDYSKNIAQDFVKDNGITYPSIYDPPFKTAAQLGGVPASVVPTTIVLDKQHRPAAVFLREVTAQDLIKVIDSLGTFQFHSPGGKTEIFYDEEGERAPVSEIRGEGLTSDSVSLADYKDKIVVLNAWGQWCAPCRSESDDLQEVHEYLGDKGTVVGINVRDYSKNIAQDFVKDNGITYPSIYDPPFKTAAQLGGVPASVVPTTIVLDKQHRPAAVFLREVTAQDLIKVIDSLS

Solvent-accessible surface area: 14491 Å² total; per-residue (Å²): 94,70,13,111,23,126,98,36,58,83,131,64,52,34,118,28,105,82,78,106,37,24,51,16,40,130,2,146,23,92,0,2,84,65,136,59,7,1,7,68,102,51,106,22,81,12,0,0,2,0,4,16,0,35,102,5,54,56,5,116,79,3,7,102,40,4,21,85,0,34,118,111,6,45,122,129,10,8,0,0,0,2,0,0,83,4,161,68,56,100,81,0,61,84,29,15,172,114,67,45,14,101,12,31,2,4,30,12,26,78,6,147,8,9,84,64,3,19,49,4,38,41,94,40,25,6,4,0,2,0,0,8,82,62,26,7,1,4,0,0,3,22,79,66,4,73,6,97,34,1,16,144,12,12,92,85,70,73,100,10,109,27,132,103,19,58,84,134,70,57,50,108,30,92,48,69,107,37,17,61,16,35,138,3,137,18,93,0,2,76,56,140,60,4,3,6,54,102,42,139,97,64,3,0,0,2,0,4,13,0,50,100,8,56,57,5,116,80,1,7,107,40,4,20,85,0,33,116,94,1,45,138,108,2,5,0,0,0,2,0,0,82,9,159,47,60,94,77,0,60,87,26,12,174,113,68,42,17,100,12,29,3,4,29,11,27,83,9,139,6,8,78,63,4,15,48,6,49,41,94,38,24,6,4,0,4,0,0,10,58,80,21,7,0,4,0,0,4,28,75,66,3,71,7,100,29,0,12,148,16,4,73,83,8,41

Foldseek 3Di:
DADADDDPPPDQKDFDDPVPWHAFFWDKAQWLPDRIDTCVVQALAKEKEKEAEPVDVLCLVQVVLQQVLQVVSPPRYGYEYEYELCPPSVVRSVSCVVNVPDGMYHDYHHPPCCVRRNNDDSPAPTKMFIAHNNNITRMIGSGRDGNVNRVVSVVVD/DPAADDDPPPDQKDFDDPVRWDAFFWDKAQWLPDGIDTCVVVALAKEKEKEAEPPDPLCVVAVVQQQVLQVVRPPRYHYEYEYELHVPS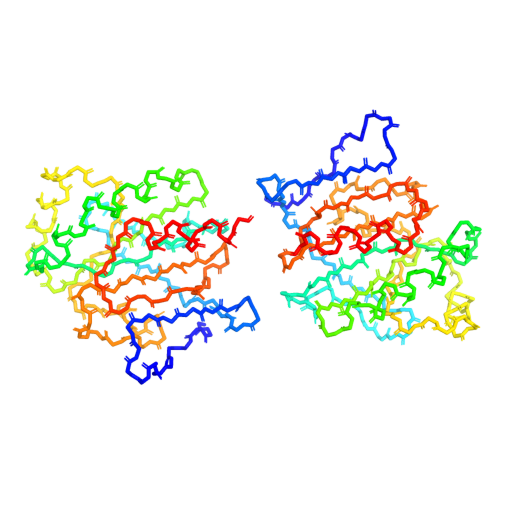VVRVVVCVVVVRPGIYHDYHHPPCCVSGNNDDPVQPTKMFIAANRRITRMIGSGRDGNCRVVVSVVVRD

InterPro domains:
  IPR000866 Alkyl hydroperoxide reductase subunit C/ Thiol specific antioxidant [PF00578] (59-163)
  IPR013766 Thioredoxin domain [PS51352] (44-186)
  IPR036249 Thioredoxin-like superfamily [SSF52833] (1-184)
  IPR050553 Thioredoxin family ResA/DsbE subfamily [PTHR42852] (36-178)

Organism: Corynebacterium diphtheriae (strain ATCC 700971 / NCTC 13129 / Biotype gravis) (NCBI:txid257309)

Radius of gyration: 23.7 Å; Cα contacts (8 Å, |Δi|>4): 654; chains: 2; bounding box: 73×37×44 Å